Protein AF-A0A2K1PA21-F1 (afdb_monomer)

Structure (mmCIF, N/CA/C/O backbone):
data_AF-A0A2K1PA21-F1
#
_entry.id   AF-A0A2K1PA21-F1
#
loop_
_atom_site.group_PDB
_atom_site.id
_atom_site.type_symbol
_atom_site.label_atom_id
_atom_site.label_alt_id
_atom_site.label_comp_id
_atom_site.label_asym_id
_atom_site.label_entity_id
_atom_site.label_seq_id
_atom_site.pdbx_PDB_ins_code
_atom_site.Cartn_x
_atom_site.Cartn_y
_atom_site.Cartn_z
_atom_site.occupancy
_atom_site.B_iso_or_equiv
_atom_site.auth_seq_id
_atom_site.auth_comp_id
_atom_site.auth_asym_id
_atom_site.auth_atom_id
_atom_site.pdbx_PDB_model_num
ATOM 1 N N . MET A 1 1 ? 12.110 -0.942 -9.944 1.00 73.06 1 MET A N 1
ATOM 2 C CA . MET A 1 1 ? 11.782 -0.439 -8.584 1.00 73.06 1 MET A CA 1
ATOM 3 C C . MET A 1 1 ? 11.252 0.980 -8.717 1.00 73.06 1 MET A C 1
ATOM 5 O O . MET A 1 1 ? 11.376 1.546 -9.797 1.00 73.06 1 MET A O 1
ATOM 9 N N . ALA A 1 2 ? 10.631 1.540 -7.677 1.00 86.56 2 ALA A N 1
ATOM 10 C CA . ALA A 1 2 ? 10.257 2.948 -7.726 1.00 86.56 2 ALA A CA 1
ATOM 11 C C . ALA A 1 2 ? 11.498 3.842 -7.641 1.00 86.56 2 ALA A C 1
ATOM 13 O O . ALA A 1 2 ? 12.426 3.549 -6.889 1.00 86.56 2 ALA A O 1
ATOM 14 N N . THR A 1 3 ? 11.491 4.926 -8.407 1.00 87.94 3 THR A N 1
ATOM 15 C CA . THR A 1 3 ? 12.637 5.805 -8.620 1.00 87.94 3 THR A CA 1
ATOM 16 C C . THR A 1 3 ? 12.250 7.240 -8.250 1.00 87.94 3 THR A C 1
ATOM 18 O O . THR A 1 3 ? 11.201 7.722 -8.694 1.00 87.94 3 THR A O 1
ATOM 21 N N . PRO A 1 4 ? 13.055 7.943 -7.431 1.00 91.06 4 PRO A N 1
ATOM 22 C CA . PRO A 1 4 ? 12.852 9.365 -7.178 1.00 91.06 4 PRO A CA 1
ATOM 23 C C . PRO A 1 4 ? 13.132 10.174 -8.450 1.00 91.06 4 PRO A C 1
ATOM 25 O O . PRO A 1 4 ? 14.066 9.867 -9.185 1.00 91.06 4 PRO A O 1
ATOM 28 N N . VAL A 1 5 ? 12.358 11.232 -8.698 1.00 90.12 5 VAL A N 1
ATOM 29 C CA . VAL A 1 5 ? 12.630 12.164 -9.811 1.00 90.12 5 VAL A CA 1
ATOM 30 C C . VAL A 1 5 ? 13.899 12.985 -9.523 1.00 90.12 5 VAL A C 1
ATOM 32 O O . VAL A 1 5 ? 14.746 13.179 -10.384 1.00 90.12 5 VAL A O 1
ATOM 35 N N . ASN A 1 6 ? 14.061 13.410 -8.275 1.00 90.12 6 ASN A N 1
ATOM 36 C CA . ASN A 1 6 ? 15.195 14.111 -7.701 1.00 90.12 6 ASN A CA 1
ATOM 37 C C . ASN A 1 6 ? 15.807 13.231 -6.605 1.00 90.12 6 ASN A C 1
ATOM 39 O O . ASN A 1 6 ? 15.327 13.177 -5.469 1.00 90.12 6 ASN A O 1
ATOM 43 N N . ALA A 1 7 ? 16.914 12.574 -6.944 1.00 86.81 7 ALA A N 1
ATOM 44 C CA . ALA A 1 7 ? 17.634 11.681 -6.045 1.00 86.81 7 ALA A CA 1
ATOM 45 C C . ALA A 1 7 ? 18.259 12.383 -4.826 1.00 86.81 7 ALA A C 1
ATOM 47 O O . ALA A 1 7 ? 18.665 11.698 -3.897 1.00 86.81 7 ALA A O 1
ATOM 48 N N . LYS A 1 8 ? 18.339 13.719 -4.784 1.00 88.19 8 LYS A N 1
ATOM 49 C CA . LYS A 1 8 ? 18.821 14.460 -3.603 1.00 88.19 8 LYS A CA 1
ATOM 50 C C . LYS A 1 8 ? 17.705 14.743 -2.590 1.00 88.19 8 LYS A C 1
ATOM 52 O O . LYS A 1 8 ? 17.992 15.078 -1.446 1.00 88.19 8 LYS A O 1
ATOM 57 N N . SER A 1 9 ? 16.438 14.594 -2.982 1.00 93.44 9 SER A N 1
ATOM 58 C CA . SER A 1 9 ? 15.294 14.876 -2.114 1.00 93.44 9 SER A CA 1
ATOM 59 C C . SER A 1 9 ? 15.005 13.712 -1.163 1.00 93.44 9 SER A C 1
ATOM 61 O O . SER A 1 9 ? 14.632 12.620 -1.596 1.00 93.44 9 SER A O 1
ATOM 63 N N . CYS A 1 10 ? 15.105 13.971 0.145 1.00 94.44 10 CYS A N 1
ATOM 64 C CA . CYS A 1 10 ? 14.714 13.024 1.197 1.00 94.44 10 CYS A CA 1
ATOM 65 C C . CYS A 1 10 ? 13.266 12.549 1.032 1.00 94.44 10 CYS A C 1
ATOM 67 O O . CYS A 1 10 ? 12.968 11.361 1.174 1.00 94.44 10 CYS A O 1
ATOM 69 N N . LEU A 1 11 ? 12.379 13.476 0.659 1.00 94.31 11 LEU A N 1
ATOM 70 C CA . LEU A 1 11 ? 10.964 13.211 0.449 1.00 94.31 11 LEU A CA 1
ATOM 71 C C . LEU A 1 11 ? 10.753 12.217 -0.699 1.00 94.31 11 LEU A C 1
ATOM 73 O O . LEU A 1 11 ? 10.112 11.185 -0.515 1.00 94.31 11 LEU A O 1
ATOM 77 N N . GLN A 1 12 ? 11.336 12.483 -1.870 1.00 94.69 12 GLN A N 1
ATOM 78 C CA . GLN A 1 12 ? 11.139 11.618 -3.035 1.00 94.69 12 GLN A CA 1
ATOM 79 C C . GLN A 1 12 ? 11.839 10.266 -2.890 1.00 94.69 12 GLN A C 1
ATOM 81 O O . GLN A 1 12 ? 11.280 9.250 -3.305 1.00 94.69 12 GLN A O 1
ATOM 86 N N . LYS A 1 13 ? 13.018 10.222 -2.253 1.00 95.44 13 LYS A N 1
ATOM 87 C CA . LYS A 1 13 ? 13.664 8.959 -1.866 1.00 95.44 13 LYS A CA 1
ATOM 88 C C . LYS A 1 13 ? 12.746 8.118 -0.975 1.00 95.44 13 LYS A C 1
ATOM 90 O O . LYS A 1 13 ? 12.543 6.939 -1.245 1.00 95.44 13 LYS A O 1
ATOM 95 N N . SER A 1 14 ? 12.126 8.737 0.026 1.00 95.94 14 SER A N 1
ATOM 96 C CA . SER A 1 14 ? 11.231 8.049 0.965 1.00 95.94 14 SER A CA 1
ATOM 97 C C . SER A 1 14 ? 9.916 7.605 0.312 1.00 95.94 14 SER A C 1
ATOM 99 O O . SER A 1 14 ? 9.429 6.514 0.597 1.00 95.94 14 SER A O 1
ATOM 101 N N . MET A 1 15 ? 9.368 8.381 -0.633 1.00 95.81 15 MET A N 1
ATOM 102 C CA . MET A 1 15 ? 8.231 7.950 -1.464 1.00 95.81 15 MET A CA 1
ATOM 103 C C . MET A 1 15 ? 8.592 6.747 -2.346 1.00 95.81 15 MET A C 1
ATOM 105 O O . MET A 1 15 ? 7.792 5.830 -2.522 1.00 95.81 15 MET A O 1
ATOM 109 N N . ALA A 1 16 ? 9.794 6.737 -2.925 1.00 93.88 16 ALA A N 1
ATOM 110 C CA . ALA A 1 16 ? 10.274 5.614 -3.728 1.00 93.88 16 ALA A CA 1
ATOM 111 C C . ALA A 1 16 ? 10.487 4.366 -2.867 1.00 93.88 16 ALA A C 1
ATOM 113 O O . ALA A 1 16 ? 10.102 3.258 -3.256 1.00 93.88 16 ALA A O 1
ATOM 114 N N . PHE A 1 17 ? 11.033 4.551 -1.667 1.00 93.81 17 PHE A N 1
ATOM 115 C CA . PHE A 1 17 ? 11.211 3.475 -0.711 1.00 93.81 17 PHE A CA 1
ATOM 116 C C . PHE A 1 17 ? 9.874 2.892 -0.244 1.00 93.81 17 PHE A C 1
ATOM 118 O O . PHE A 1 17 ? 9.723 1.671 -0.258 1.00 93.81 17 PHE A O 1
ATOM 125 N N . SER A 1 18 ? 8.870 3.720 0.063 1.00 94.44 18 SER A N 1
ATOM 126 C CA . SER A 1 18 ? 7.564 3.223 0.513 1.00 94.44 18 SER A CA 1
ATOM 127 C C . SER A 1 18 ? 6.869 2.351 -0.540 1.00 94.44 18 SER A C 1
ATOM 129 O O . SER A 1 18 ? 6.329 1.296 -0.214 1.00 94.44 18 SER A O 1
ATOM 131 N N . TYR A 1 19 ? 6.988 2.695 -1.826 1.00 91.62 19 TYR A N 1
ATOM 132 C CA . TYR A 1 19 ? 6.489 1.860 -2.925 1.00 91.62 19 TYR A CA 1
ATOM 133 C C . TYR A 1 19 ? 7.323 0.610 -3.230 1.00 91.62 19 TYR A C 1
ATOM 135 O O . TYR A 1 19 ? 6.832 -0.267 -3.943 1.00 91.62 19 TYR A O 1
ATOM 143 N N . SER A 1 20 ? 8.566 0.539 -2.752 1.00 88.38 20 SER A N 1
ATOM 144 C CA . SER A 1 20 ? 9.499 -0.568 -3.022 1.00 88.38 20 SER A CA 1
ATOM 145 C C . SER A 1 20 ? 9.734 -1.463 -1.801 1.00 88.38 20 SER A C 1
ATOM 147 O O . SER A 1 20 ? 10.432 -2.469 -1.900 1.00 88.38 20 SER A O 1
ATOM 149 N N . SER A 1 21 ? 9.159 -1.111 -0.651 1.00 90.25 21 SER A N 1
ATOM 150 C CA . SER A 1 21 ? 9.246 -1.859 0.600 1.00 90.25 21 SER A CA 1
ATOM 151 C C . SER A 1 21 ? 8.017 -2.759 0.781 1.00 90.25 21 SER A C 1
ATOM 153 O O . SER A 1 21 ? 6.901 -2.311 0.503 1.00 90.25 21 SER A O 1
ATOM 155 N N . PRO A 1 22 ? 8.175 -3.997 1.295 1.00 88.94 22 PRO A N 1
ATOM 156 C CA . PRO A 1 22 ? 7.043 -4.853 1.660 1.00 88.94 22 PRO A CA 1
ATOM 157 C C . PRO A 1 22 ? 6.156 -4.255 2.746 1.00 88.94 22 PRO A C 1
ATOM 159 O O . PRO A 1 22 ? 4.976 -4.590 2.790 1.00 88.94 22 PRO A O 1
ATOM 162 N N . PHE A 1 23 ? 6.693 -3.353 3.573 1.00 92.50 23 PHE A N 1
ATOM 163 C CA . PHE A 1 23 ? 5.898 -2.644 4.568 1.00 92.50 23 PHE A CA 1
ATOM 164 C C . PHE A 1 23 ? 4.919 -1.656 3.930 1.00 92.50 23 PHE A C 1
ATOM 166 O O . PHE A 1 23 ? 3.802 -1.541 4.405 1.00 92.50 23 PHE A O 1
ATOM 173 N N . GLY A 1 24 ? 5.306 -0.980 2.841 1.00 90.88 24 GLY A N 1
ATOM 174 C CA . GLY A 1 24 ? 4.447 0.021 2.199 1.00 90.88 24 GLY A CA 1
ATOM 175 C C . GLY A 1 24 ? 3.564 -0.549 1.094 1.00 90.88 24 GLY A C 1
ATOM 176 O O . GLY A 1 24 ? 2.393 -0.197 0.994 1.00 90.88 24 GLY A O 1
ATOM 177 N N . THR A 1 25 ? 4.086 -1.450 0.252 1.00 83.38 25 THR A N 1
ATOM 178 C CA . THR A 1 25 ? 3.254 -2.159 -0.731 1.00 83.38 25 THR A CA 1
ATOM 179 C C . THR A 1 25 ? 3.642 -3.629 -0.839 1.00 83.38 25 THR A C 1
ATOM 181 O O . THR A 1 25 ? 4.787 -3.973 -1.118 1.00 83.38 25 THR A O 1
ATOM 184 N N . ALA A 1 26 ? 2.660 -4.518 -0.702 1.00 64.31 26 ALA A N 1
ATOM 185 C CA . ALA A 1 26 ? 2.849 -5.971 -0.763 1.00 64.31 26 ALA A CA 1
ATOM 186 C C . ALA A 1 26 ? 2.903 -6.538 -2.205 1.00 64.31 26 ALA A C 1
ATOM 188 O O . ALA A 1 26 ? 2.588 -7.709 -2.443 1.00 64.31 26 AL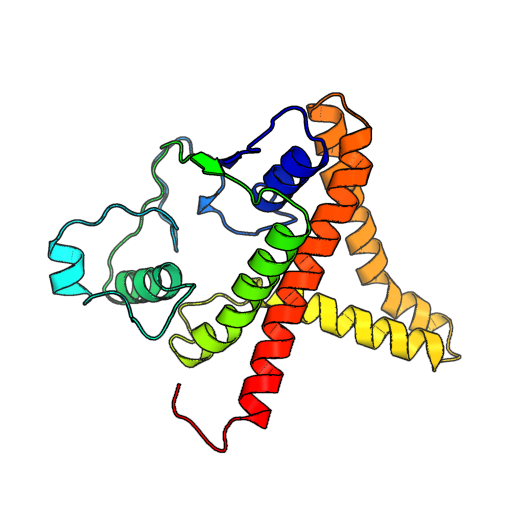A A O 1
ATOM 189 N N . ALA A 1 27 ? 3.239 -5.711 -3.198 1.00 67.31 27 ALA A N 1
ATOM 190 C CA . ALA A 1 27 ? 3.212 -6.077 -4.611 1.00 67.31 27 ALA A CA 1
ATOM 191 C C . ALA A 1 27 ? 4.543 -6.706 -5.053 1.00 67.31 27 ALA A C 1
ATOM 193 O O . ALA A 1 27 ? 5.499 -6.004 -5.376 1.00 67.31 27 ALA A O 1
ATOM 194 N N . ARG A 1 28 ? 4.580 -8.048 -5.136 1.00 62.75 28 ARG A N 1
ATOM 195 C CA . ARG A 1 28 ? 5.784 -8.813 -5.521 1.00 62.75 28 ARG A CA 1
ATOM 196 C C . ARG A 1 28 ? 6.391 -8.413 -6.869 1.00 62.75 28 ARG A C 1
ATOM 198 O O . ARG A 1 28 ? 7.605 -8.457 -7.008 1.00 62.75 28 ARG A O 1
ATOM 205 N N . HIS A 1 29 ? 5.572 -7.947 -7.815 1.00 58.91 29 HIS A N 1
ATOM 206 C CA . HIS A 1 29 ? 6.033 -7.457 -9.120 1.00 58.91 29 HIS A CA 1
ATOM 207 C C . HIS A 1 29 ? 6.905 -6.193 -9.050 1.00 58.91 29 HIS A C 1
ATOM 209 O O . HIS A 1 29 ? 7.448 -5.768 -10.065 1.00 58.91 29 HIS A O 1
ATOM 215 N N . ARG A 1 30 ? 7.016 -5.554 -7.878 1.00 63.62 30 ARG A N 1
ATOM 216 C CA . ARG A 1 30 ? 7.882 -4.387 -7.667 1.00 63.62 30 ARG A CA 1
ATOM 217 C C . ARG A 1 30 ? 9.278 -4.755 -7.171 1.00 63.62 30 ARG A C 1
ATOM 219 O O . ARG A 1 30 ? 10.157 -3.890 -7.190 1.00 63.62 30 ARG A O 1
ATOM 226 N N . TYR A 1 31 ? 9.490 -6.007 -6.763 1.00 66.81 31 TYR A N 1
ATOM 227 C CA . TYR A 1 31 ? 10.801 -6.517 -6.375 1.00 66.81 31 TYR A CA 1
ATOM 228 C C . TYR A 1 31 ? 11.565 -7.022 -7.598 1.00 66.81 31 TYR A C 1
ATOM 230 O O . TYR A 1 31 ? 10.975 -7.516 -8.557 1.00 66.81 31 TYR A O 1
ATOM 238 N N . GLN A 1 32 ? 12.890 -6.888 -7.563 1.00 69.00 32 GLN A N 1
ATOM 239 C CA . GLN A 1 32 ? 13.751 -7.465 -8.590 1.00 69.00 32 GLN A CA 1
ATOM 240 C C . GLN A 1 32 ? 13.777 -8.987 -8.439 1.00 69.00 32 GLN A C 1
ATOM 242 O O . GLN A 1 32 ? 14.048 -9.501 -7.354 1.00 69.00 32 GLN A O 1
ATOM 247 N N . VAL A 1 33 ? 13.514 -9.688 -9.538 1.00 80.31 33 VAL A N 1
ATOM 248 C CA . VAL A 1 33 ? 13.740 -11.130 -9.666 1.00 80.31 33 VAL A CA 1
ATOM 249 C C . VAL A 1 33 ? 14.997 -11.367 -10.493 1.00 80.31 33 VAL A C 1
ATOM 251 O O . VAL A 1 33 ? 15.322 -10.559 -11.360 1.00 80.31 33 VAL A O 1
ATOM 254 N N . LYS A 1 34 ? 15.721 -12.450 -10.196 1.00 84.19 34 LYS A N 1
ATOM 255 C CA . LYS A 1 34 ? 16.917 -12.852 -10.956 1.00 84.19 34 LYS A CA 1
ATOM 256 C C . LYS A 1 34 ? 16.563 -13.678 -12.192 1.00 84.19 34 LYS A C 1
ATOM 258 O O . LYS A 1 34 ? 17.244 -13.589 -13.203 1.00 84.19 34 LYS A O 1
ATOM 263 N N . GLU A 1 35 ? 15.473 -14.430 -12.107 1.00 89.00 35 GLU A N 1
ATOM 264 C CA . GLU A 1 35 ? 14.984 -15.331 -13.146 1.00 89.00 35 GLU A CA 1
ATOM 265 C C . GLU A 1 35 ? 13.478 -15.121 -13.351 1.00 89.00 35 GLU A C 1
ATOM 267 O O . GLU A 1 35 ? 12.814 -14.594 -12.447 1.00 89.00 35 GLU A O 1
ATOM 272 N N . PRO A 1 36 ? 12.922 -15.502 -14.519 1.00 90.88 36 PRO A N 1
ATOM 273 C CA . PRO A 1 36 ? 11.485 -15.467 -14.752 1.00 90.88 36 PRO A CA 1
ATOM 274 C C . PRO A 1 36 ? 10.709 -16.199 -13.652 1.00 90.88 36 PRO A C 1
ATOM 276 O O . PRO A 1 36 ? 10.920 -17.384 -13.412 1.00 90.88 36 PRO A O 1
ATOM 279 N N . LEU A 1 37 ? 9.784 -15.493 -13.004 1.00 90.81 37 LEU A N 1
ATOM 280 C CA . LEU A 1 37 ? 8.979 -16.024 -11.906 1.00 90.81 37 LEU A CA 1
ATOM 281 C C . LEU A 1 37 ? 7.501 -16.007 -12.287 1.00 90.81 37 LEU A C 1
ATOM 283 O O . LEU A 1 37 ? 6.975 -14.961 -12.666 1.00 90.81 37 LEU A O 1
ATOM 287 N N . GLU A 1 38 ? 6.815 -17.140 -12.153 1.00 92.06 38 GLU A N 1
ATOM 288 C CA . GLU A 1 38 ? 5.359 -17.182 -12.302 1.00 92.06 38 GLU A CA 1
ATOM 289 C C . GLU A 1 38 ? 4.696 -16.395 -11.156 1.00 92.06 38 GLU A C 1
ATOM 291 O O . GLU A 1 38 ? 5.000 -16.597 -9.978 1.00 92.06 38 GLU A O 1
ATOM 296 N N . VAL A 1 39 ? 3.823 -15.448 -11.500 1.00 89.69 39 VAL A N 1
ATOM 297 C CA . VAL A 1 39 ? 3.171 -14.541 -10.548 1.00 89.69 39 VAL A CA 1
ATOM 298 C C . VAL A 1 39 ? 1.695 -14.361 -10.872 1.00 89.69 39 VAL A C 1
ATOM 300 O O . VAL A 1 39 ? 1.243 -14.568 -11.990 1.00 89.69 39 VAL A O 1
ATOM 303 N N . ASP A 1 40 ? 0.938 -13.880 -9.892 1.00 88.12 40 ASP A N 1
ATOM 304 C CA . ASP A 1 40 ? -0.497 -13.644 -10.054 1.00 88.12 40 ASP A CA 1
ATOM 305 C C . ASP A 1 40 ? -0.846 -12.384 -10.853 1.00 88.12 40 ASP A C 1
ATOM 307 O O . ASP A 1 40 ? -1.952 -12.260 -11.379 1.00 88.12 40 ASP A O 1
ATOM 311 N N . THR A 1 41 ? 0.051 -11.396 -10.855 1.00 88.75 41 THR A N 1
ATOM 312 C CA . THR A 1 41 ? -0.210 -10.075 -11.430 1.00 88.75 41 THR A CA 1
ATOM 313 C C . THR A 1 41 ? 1.083 -9.309 -11.693 1.00 88.75 41 THR A C 1
ATOM 315 O O . THR A 1 41 ? 2.051 -9.422 -10.933 1.00 88.75 41 THR A O 1
ATOM 318 N N . VAL A 1 42 ? 1.066 -8.480 -12.734 1.00 88.69 42 VAL A N 1
ATOM 319 C CA . VAL A 1 42 ? 2.126 -7.544 -13.128 1.00 88.69 42 VAL A CA 1
ATOM 320 C C . VAL A 1 42 ? 1.502 -6.236 -13.628 1.00 88.69 42 VAL A C 1
ATOM 322 O O . VAL A 1 42 ? 0.426 -6.261 -14.218 1.00 88.69 42 VAL A O 1
ATOM 325 N N . ALA A 1 43 ? 2.186 -5.109 -13.411 1.00 82.88 43 ALA A N 1
ATOM 326 C CA . ALA A 1 43 ? 1.687 -3.776 -13.781 1.00 82.88 43 ALA A CA 1
ATOM 327 C C . ALA A 1 43 ? 2.114 -3.306 -15.190 1.00 82.88 43 ALA A C 1
ATOM 329 O O . ALA A 1 43 ? 1.473 -2.441 -15.775 1.00 82.88 43 ALA A O 1
ATOM 330 N N . TYR A 1 44 ? 3.200 -3.863 -15.740 1.00 86.44 44 TYR A N 1
ATOM 331 C CA . TYR A 1 44 ? 3.795 -3.454 -17.023 1.00 86.44 44 TYR A CA 1
ATOM 332 C C . TYR A 1 44 ? 4.011 -4.676 -17.919 1.00 86.44 44 TYR A C 1
ATOM 334 O O . TYR A 1 44 ? 5.143 -5.056 -18.216 1.00 86.44 44 TYR A O 1
ATOM 342 N N . ALA A 1 45 ? 2.925 -5.370 -18.256 1.00 89.88 45 ALA A N 1
ATOM 343 C CA . ALA A 1 45 ? 3.003 -6.591 -19.050 1.00 89.88 45 ALA A CA 1
ATOM 344 C C . ALA A 1 45 ? 3.114 -6.312 -20.552 1.00 89.88 45 ALA A C 1
ATOM 346 O O . ALA A 1 45 ? 2.464 -5.417 -21.090 1.00 89.88 45 ALA A O 1
ATOM 347 N N . CYS A 1 46 ? 3.872 -7.171 -21.230 1.00 92.25 46 CYS A N 1
ATOM 348 C CA . CYS A 1 46 ? 3.839 -7.318 -22.678 1.00 92.25 46 CYS A CA 1
ATOM 349 C C . CYS A 1 46 ? 2.940 -8.506 -23.031 1.00 92.25 46 CYS A C 1
ATOM 351 O O . CYS A 1 46 ? 3.132 -9.608 -22.514 1.00 92.25 46 CYS A O 1
ATOM 353 N N . TYR A 1 47 ? 1.986 -8.302 -23.936 1.00 93.38 47 TYR A N 1
ATOM 354 C CA . TYR A 1 47 ? 1.033 -9.335 -24.340 1.00 93.38 47 TYR A CA 1
ATOM 355 C C . TYR A 1 47 ? 1.235 -9.716 -25.805 1.00 93.38 47 TYR A C 1
ATOM 357 O O . TYR A 1 47 ? 1.436 -8.861 -26.666 1.00 93.38 47 TYR A O 1
ATOM 365 N N . ARG A 1 48 ? 1.126 -11.012 -26.116 1.00 94.75 48 ARG A N 1
ATOM 366 C CA . ARG A 1 48 ? 0.920 -11.448 -27.506 1.00 94.75 48 ARG A CA 1
ATOM 367 C C . ARG A 1 48 ? -0.501 -11.072 -27.923 1.00 94.75 48 ARG A C 1
ATOM 369 O O . ARG A 1 48 ? -1.410 -11.238 -27.116 1.00 94.75 48 ARG A O 1
ATOM 376 N N . ARG A 1 49 ? -0.716 -10.687 -29.187 1.00 96.12 49 ARG A N 1
ATOM 377 C CA . ARG A 1 49 ? -2.054 -10.341 -29.714 1.00 96.12 49 ARG A CA 1
ATOM 378 C C . ARG A 1 49 ? -3.124 -11.390 -29.376 1.00 96.12 49 ARG A C 1
ATOM 380 O O . ARG A 1 49 ? -4.165 -11.028 -28.845 1.00 96.12 49 ARG A O 1
ATOM 387 N N . LYS A 1 50 ? -2.791 -12.678 -29.536 1.00 96.94 50 LYS A N 1
ATOM 388 C CA . LYS A 1 50 ? -3.674 -13.815 -29.216 1.00 96.94 50 LYS A CA 1
ATOM 389 C C . LYS A 1 50 ? -4.225 -13.831 -27.785 1.00 96.94 50 LYS A C 1
ATOM 391 O O . LYS A 1 50 ? -5.233 -14.472 -27.531 1.00 96.94 50 LYS A O 1
ATOM 396 N N . VAL A 1 51 ? -3.564 -13.164 -26.833 1.00 97.12 51 VAL A N 1
ATOM 397 C CA . VAL A 1 51 ? -4.081 -13.040 -25.462 1.00 97.12 51 VAL A CA 1
ATOM 398 C C . VAL A 1 51 ? -5.397 -12.272 -25.465 1.00 97.12 51 VAL A C 1
ATOM 400 O O . VAL A 1 51 ? -6.314 -12.676 -24.761 1.00 97.12 51 VAL A O 1
ATOM 403 N N . PHE A 1 52 ? -5.517 -11.215 -26.270 1.00 97.50 52 PHE A N 1
ATOM 404 C CA . PHE A 1 52 ? -6.745 -10.427 -26.372 1.00 97.50 52 PHE A CA 1
ATOM 405 C C . PHE A 1 52 ? -7.845 -11.182 -27.118 1.00 97.50 52 PHE A C 1
ATOM 407 O O . PHE A 1 52 ? -8.992 -11.135 -26.686 1.00 97.50 52 PHE A O 1
ATOM 414 N N . ASP A 1 53 ? -7.489 -11.959 -28.145 1.00 96.50 53 ASP A N 1
ATOM 415 C CA . ASP A 1 53 ? -8.442 -12.838 -28.838 1.00 96.50 53 ASP A CA 1
ATOM 416 C C . ASP A 1 53 ? -9.010 -13.895 -27.870 1.00 96.50 53 ASP A C 1
ATOM 418 O O . ASP A 1 53 ? -10.203 -14.190 -27.874 1.00 96.50 53 ASP A O 1
ATOM 422 N N . THR A 1 54 ? -8.169 -14.417 -26.967 1.00 96.31 54 THR A N 1
ATOM 423 C CA . THR A 1 54 ? -8.595 -15.391 -25.958 1.00 96.31 54 THR A CA 1
ATOM 424 C C . THR A 1 54 ? -9.333 -14.752 -24.787 1.00 96.31 54 THR A C 1
ATOM 426 O O . THR A 1 54 ? -10.313 -15.320 -24.325 1.00 96.31 54 THR A O 1
ATOM 429 N N . VAL A 1 55 ? -8.874 -13.632 -24.228 1.00 97.06 55 VAL A N 1
ATOM 430 C CA . VAL A 1 55 ? -9.318 -13.101 -22.919 1.00 97.06 55 VAL A CA 1
ATOM 431 C C . VAL A 1 55 ? -10.330 -11.960 -23.059 1.00 97.06 55 VAL A C 1
ATOM 433 O O . VAL A 1 55 ? -11.111 -11.736 -22.130 1.00 97.06 55 VAL A O 1
ATOM 436 N N . GLY A 1 56 ? -10.365 -11.291 -24.211 1.00 97.12 56 GLY A N 1
ATOM 437 C CA . GLY A 1 56 ? -11.034 -10.010 -24.444 1.00 97.12 56 GLY A CA 1
ATOM 438 C C . GLY A 1 56 ? -10.105 -8.824 -24.170 1.00 97.12 56 GLY A C 1
ATOM 439 O O . GLY A 1 56 ? -8.927 -9.008 -23.877 1.00 97.12 56 GLY A O 1
ATOM 440 N N . TYR A 1 57 ? -10.636 -7.602 -24.225 1.00 96.62 57 TYR A N 1
ATOM 441 C CA . TYR A 1 57 ? -9.893 -6.368 -23.929 1.00 96.62 57 TYR A CA 1
ATOM 442 C C . TYR A 1 57 ? -9.964 -5.982 -22.442 1.00 96.62 57 TYR A C 1
ATOM 444 O O . TYR A 1 57 ? -10.554 -6.701 -21.627 1.00 96.62 57 TYR A O 1
ATOM 452 N N . PHE A 1 58 ? -9.325 -4.872 -22.062 1.00 96.19 58 PHE A N 1
ATOM 453 C CA . PHE A 1 58 ? -9.452 -4.294 -20.722 1.00 96.19 58 PHE A CA 1
ATOM 454 C C . PHE A 1 58 ? -10.883 -3.802 -20.469 1.00 96.19 58 PHE A C 1
ATOM 456 O O . PHE A 1 58 ? -11.571 -3.363 -21.384 1.00 96.19 58 PHE A O 1
ATOM 463 N N . ASN A 1 59 ? -11.337 -3.879 -19.218 1.00 94.69 59 ASN A N 1
ATOM 464 C CA . ASN A 1 59 ? -12.650 -3.370 -18.835 1.00 94.69 59 ASN A CA 1
ATOM 465 C C . ASN A 1 59 ? -12.578 -1.853 -18.608 1.00 94.69 59 ASN A C 1
ATOM 467 O O . ASN A 1 59 ? -12.038 -1.403 -17.600 1.00 94.69 59 ASN A O 1
ATOM 471 N N . GLU A 1 60 ? -13.146 -1.078 -19.530 1.00 94.31 60 GLU A N 1
ATOM 472 C CA . GLU A 1 60 ? -13.080 0.393 -19.539 1.00 94.31 60 GLU A CA 1
ATOM 473 C C . GLU A 1 60 ? -13.821 1.065 -18.373 1.00 94.31 60 GLU A C 1
ATOM 475 O O . GLU A 1 60 ? -13.548 2.218 -18.048 1.00 94.31 60 GLU A O 1
ATOM 480 N N . ARG A 1 61 ? -14.693 0.333 -17.663 1.00 92.62 61 ARG A N 1
ATOM 481 C CA . ARG A 1 61 ? -15.328 0.824 -16.425 1.00 92.62 61 ARG A CA 1
ATOM 482 C C . ARG A 1 61 ? -14.330 1.011 -15.281 1.00 92.62 61 ARG A C 1
ATOM 484 O O . ARG A 1 61 ? -14.631 1.671 -14.289 1.00 92.62 61 ARG A O 1
ATOM 491 N N . LEU A 1 62 ? -13.151 0.399 -15.380 1.00 92.50 62 LEU A N 1
ATOM 492 C CA . LEU A 1 62 ? -12.068 0.559 -14.422 1.00 92.50 62 LEU A CA 1
ATOM 493 C C . LEU A 1 62 ? -11.108 1.640 -14.929 1.00 92.50 62 LEU A C 1
ATOM 495 O O . LEU A 1 62 ? -10.436 1.443 -15.936 1.00 92.50 62 LEU A O 1
ATOM 499 N N . LEU A 1 63 ? -10.988 2.765 -14.213 1.00 93.44 63 LEU A N 1
ATOM 500 C CA . LEU A 1 63 ? -9.919 3.750 -14.472 1.00 93.44 63 LEU A CA 1
ATOM 501 C C . LEU A 1 63 ? -8.618 3.410 -13.731 1.00 93.44 63 LEU A C 1
ATOM 503 O O . LEU A 1 63 ? -7.556 3.943 -14.057 1.00 93.44 63 LEU A O 1
ATOM 507 N N . ARG A 1 64 ? -8.682 2.500 -12.754 1.00 93.31 64 ARG A N 1
ATOM 508 C CA . ARG A 1 64 ? -7.524 1.870 -12.109 1.00 93.31 64 ARG A CA 1
ATOM 509 C C . ARG A 1 64 ? -7.803 0.393 -11.879 1.00 93.31 64 ARG A C 1
ATOM 511 O O . ARG A 1 64 ? -8.962 -0.006 -11.829 1.00 93.31 64 ARG A O 1
ATOM 518 N N . ASN A 1 65 ? -6.739 -0.378 -11.662 1.00 94.19 65 ASN A N 1
ATOM 519 C CA . ASN A 1 65 ? -6.779 -1.827 -11.451 1.00 94.19 65 ASN A CA 1
ATOM 520 C C . ASN A 1 65 ? -7.289 -2.611 -12.678 1.00 94.19 65 ASN A C 1
ATOM 522 O O . ASN A 1 65 ? -7.736 -3.752 -12.536 1.00 94.19 65 ASN A O 1
ATOM 526 N N . GLN A 1 66 ? -7.221 -2.025 -13.883 1.00 94.94 66 GLN A N 1
ATOM 527 C CA . GLN A 1 66 ? -7.562 -2.731 -15.124 1.00 94.94 66 GLN A CA 1
ATOM 528 C C . GLN A 1 66 ? -6.651 -3.942 -15.327 1.00 94.94 66 GLN A C 1
ATOM 530 O O . GLN A 1 66 ? -7.102 -5.002 -15.741 1.00 94.94 66 GLN A O 1
ATOM 535 N N . ASP A 1 67 ? -5.371 -3.781 -14.998 1.00 93.62 67 ASP A N 1
ATOM 536 C CA . ASP A 1 67 ? -4.350 -4.822 -15.005 1.00 93.62 67 ASP A CA 1
ATOM 537 C C . ASP A 1 67 ? -4.677 -5.953 -14.024 1.00 93.62 67 ASP A C 1
ATOM 539 O O . ASP A 1 67 ? -4.605 -7.119 -14.395 1.00 93.62 67 ASP A O 1
ATOM 543 N N . ILE A 1 68 ? -5.094 -5.635 -12.796 1.00 93.19 68 ILE A N 1
ATOM 544 C CA . ILE A 1 68 ? -5.502 -6.629 -11.791 1.00 93.19 68 ILE A CA 1
ATOM 545 C C . ILE A 1 68 ? -6.681 -7.467 -12.304 1.00 93.19 68 ILE A C 1
ATOM 547 O O . ILE A 1 68 ? -6.649 -8.698 -12.225 1.00 93.19 68 ILE A O 1
ATOM 551 N N . GLU A 1 69 ? -7.705 -6.810 -12.849 1.00 95.56 69 GLU A N 1
ATOM 552 C CA . GLU A 1 69 ? -8.889 -7.469 -13.405 1.00 95.56 69 GLU A CA 1
ATOM 553 C C . GLU A 1 69 ? -8.546 -8.326 -14.634 1.00 95.56 69 GLU A C 1
ATOM 555 O O . GLU A 1 69 ? -8.957 -9.488 -14.720 1.00 95.56 69 GLU A O 1
ATOM 560 N N . PHE A 1 70 ? -7.731 -7.793 -15.544 1.00 96.56 70 PHE A N 1
ATOM 561 C CA . PHE A 1 70 ? -7.290 -8.487 -16.750 1.00 96.56 70 PHE A CA 1
ATOM 562 C C . PHE A 1 70 ? -6.426 -9.710 -16.423 1.00 96.56 70 PHE A C 1
ATOM 564 O O . PHE A 1 70 ? -6.695 -10.809 -16.909 1.00 96.56 70 PHE A O 1
ATOM 571 N N . ASN A 1 71 ? -5.445 -9.557 -15.528 1.00 95.00 71 ASN A N 1
ATOM 572 C CA . ASN A 1 71 ? -4.574 -10.636 -15.057 1.00 95.00 71 ASN A CA 1
ATOM 573 C C . ASN A 1 71 ? -5.379 -11.753 -14.379 1.00 95.00 71 ASN A C 1
ATOM 575 O O . ASN A 1 71 ? -5.074 -12.937 -14.526 1.00 95.00 71 ASN A O 1
ATOM 579 N N . TYR A 1 72 ? -6.447 -11.404 -13.659 1.00 95.31 72 TYR A N 1
ATOM 580 C CA . TYR A 1 72 ? -7.373 -12.391 -13.115 1.00 95.31 72 TYR A CA 1
ATOM 581 C C . TYR A 1 72 ? -8.107 -13.174 -14.210 1.00 95.31 72 TYR A C 1
ATOM 583 O O . TYR A 1 72 ? -8.116 -14.407 -14.166 1.00 95.31 72 TYR A O 1
ATOM 591 N N . ARG A 1 73 ? -8.671 -12.496 -15.220 1.00 96.44 73 ARG A N 1
ATOM 592 C CA . ARG A 1 73 ? -9.321 -13.174 -16.354 1.00 96.44 73 ARG A CA 1
ATOM 593 C C . ARG A 1 73 ? -8.353 -14.050 -17.146 1.00 96.44 73 ARG A C 1
ATOM 595 O O . ARG A 1 73 ? -8.731 -15.150 -17.541 1.00 96.44 73 ARG A O 1
ATOM 602 N N . MET A 1 74 ? -7.109 -13.609 -17.335 1.00 96.69 74 MET A N 1
ATOM 603 C CA . MET A 1 74 ? -6.051 -14.419 -17.945 1.00 96.69 74 MET A CA 1
ATOM 604 C C . MET A 1 74 ? -5.842 -15.731 -17.182 1.00 96.69 74 MET A C 1
ATOM 606 O O . MET A 1 74 ? -5.935 -16.806 -17.778 1.00 96.69 74 MET A O 1
ATOM 610 N N . ARG A 1 75 ? -5.635 -15.658 -15.860 1.00 95.50 75 ARG A N 1
ATOM 611 C CA . ARG A 1 75 ? -5.437 -16.845 -15.010 1.00 95.50 75 ARG A CA 1
ATOM 612 C C . ARG A 1 75 ? -6.657 -17.766 -14.997 1.00 95.50 75 ARG A C 1
ATOM 614 O O . ARG A 1 75 ? -6.504 -18.980 -15.067 1.00 95.50 75 ARG A O 1
ATOM 621 N N . LYS A 1 76 ? -7.872 -17.206 -14.999 1.00 95.81 76 LYS A N 1
ATOM 622 C CA . LYS A 1 76 ? -9.133 -17.961 -15.153 1.00 95.81 76 LYS A CA 1
ATOM 623 C C . LYS A 1 76 ? -9.195 -18.776 -16.449 1.00 95.81 76 LYS A C 1
ATOM 625 O O . LYS A 1 76 ? -9.853 -19.809 -16.461 1.00 95.81 76 LYS A O 1
ATOM 630 N N . LYS A 1 77 ? -8.519 -18.335 -17.517 1.00 96.75 77 LYS A N 1
ATOM 631 C CA . LYS A 1 77 ? -8.396 -19.063 -18.794 1.00 96.75 77 LYS A CA 1
ATOM 632 C C . LYS A 1 77 ? -7.150 -19.959 -18.866 1.00 96.75 77 LYS A C 1
ATOM 634 O O . LYS A 1 77 ? -6.767 -20.377 -19.953 1.00 96.75 77 LYS A O 1
ATOM 639 N N . GLY A 1 78 ? -6.497 -20.231 -17.733 1.00 96.00 78 GLY A N 1
ATOM 640 C CA . GLY A 1 78 ? -5.303 -21.079 -17.658 1.00 96.00 78 GLY A CA 1
ATOM 641 C C . GLY A 1 78 ? -4.030 -20.435 -18.212 1.00 96.00 78 GLY A C 1
AT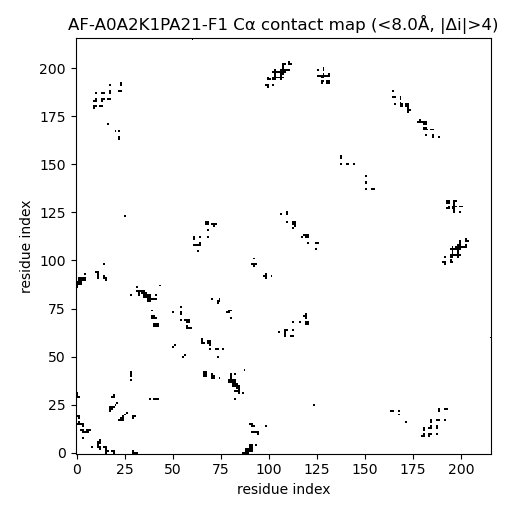OM 642 O O . GLY A 1 78 ? -3.020 -21.118 -18.373 1.00 96.00 78 GLY A O 1
ATOM 643 N N . LEU A 1 79 ? -4.048 -19.131 -18.515 1.00 96.69 79 LEU A N 1
ATOM 644 C CA . LEU A 1 79 ? -2.850 -18.422 -18.953 1.00 96.69 79 LEU A CA 1
ATOM 645 C C . LEU A 1 79 ? -1.958 -18.103 -17.755 1.00 96.69 79 LEU A C 1
ATOM 647 O O . LEU A 1 79 ? -2.423 -17.654 -16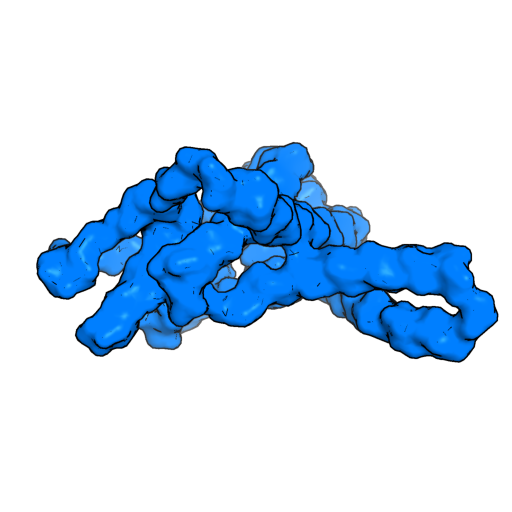.707 1.00 96.69 79 LEU A O 1
ATOM 651 N N . LYS A 1 80 ? -0.655 -18.283 -17.957 1.00 95.12 80 LYS A N 1
ATOM 652 C CA . LYS A 1 80 ? 0.375 -17.977 -16.969 1.00 95.12 80 LYS A CA 1
ATOM 653 C C . LYS A 1 80 ? 0.919 -16.571 -17.168 1.00 95.12 80 LYS A C 1
ATOM 655 O O . LYS A 1 80 ? 1.063 -16.106 -18.300 1.00 95.12 80 LYS A O 1
ATOM 660 N N . ILE A 1 81 ? 1.255 -15.916 -16.064 1.00 94.31 81 ILE A N 1
ATOM 661 C CA . ILE A 1 81 ? 1.868 -14.590 -16.052 1.00 9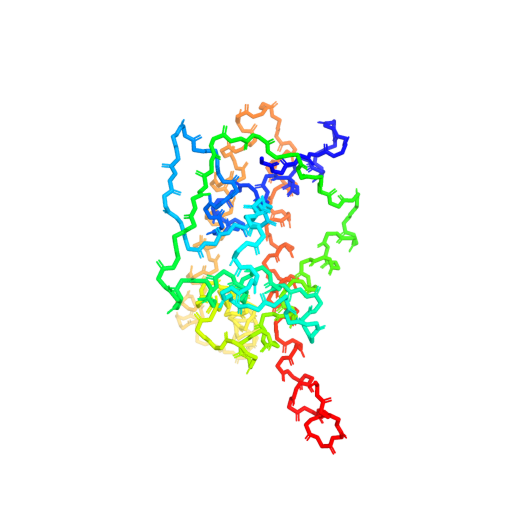4.31 81 ILE A CA 1
ATOM 662 C C . ILE A 1 81 ? 3.258 -14.741 -15.447 1.00 94.31 81 ILE A C 1
ATOM 664 O O . ILE A 1 81 ? 3.410 -15.283 -14.356 1.00 94.31 81 ILE A O 1
ATOM 668 N N . PHE A 1 82 ? 4.267 -14.246 -16.157 1.00 92.50 82 PHE A N 1
ATOM 669 C CA . PHE A 1 82 ? 5.655 -14.302 -15.715 1.00 92.50 82 PHE A CA 1
ATOM 670 C C . PHE A 1 82 ? 6.188 -12.895 -15.467 1.00 92.50 82 PHE A C 1
ATOM 672 O O . PHE A 1 82 ? 6.097 -12.018 -16.326 1.00 92.50 82 PHE A O 1
ATOM 679 N N . LEU A 1 83 ? 6.768 -12.691 -14.288 1.00 90.75 83 LEU A N 1
ATOM 680 C CA . LEU A 1 83 ? 7.589 -11.536 -13.975 1.00 90.75 83 LEU A CA 1
ATOM 681 C C . LEU A 1 83 ? 9.000 -11.806 -14.491 1.00 90.75 83 LEU A C 1
ATOM 683 O O . LEU A 1 83 ? 9.669 -12.723 -14.023 1.00 90.75 83 LEU A O 1
ATOM 687 N N . LEU A 1 84 ? 9.437 -11.014 -15.464 1.00 89.94 84 LEU A N 1
ATOM 688 C CA . LEU A 1 84 ? 10.766 -11.132 -16.059 1.00 89.94 84 LEU A CA 1
ATOM 689 C C . LEU A 1 84 ? 11.796 -10.295 -15.277 1.00 89.94 84 LEU A C 1
ATOM 691 O O . LEU A 1 84 ? 11.415 -9.280 -14.683 1.00 89.94 84 LEU A O 1
ATOM 695 N N . PRO A 1 85 ? 13.095 -10.658 -15.308 1.00 86.94 85 PRO A N 1
ATOM 696 C CA . PRO A 1 85 ? 14.181 -9.918 -14.656 1.00 86.94 85 PRO A CA 1
ATOM 697 C C . PRO A 1 85 ? 14.554 -8.635 -15.429 1.00 86.94 85 PRO A C 1
ATOM 699 O O . PRO A 1 85 ? 15.713 -8.385 -15.745 1.00 86.94 85 PRO A O 1
ATOM 702 N N . ILE A 1 86 ? 13.553 -7.824 -15.776 1.00 82.12 86 ILE A N 1
ATOM 703 C CA . ILE A 1 86 ? 13.701 -6.594 -16.558 1.00 82.12 86 ILE A CA 1
ATOM 704 C C . ILE A 1 86 ? 13.464 -5.394 -15.642 1.00 82.12 86 ILE A C 1
ATOM 706 O O . ILE A 1 86 ? 12.539 -5.367 -14.824 1.00 82.12 86 ILE A O 1
ATOM 710 N N . THR A 1 87 ? 14.308 -4.375 -15.780 1.00 73.81 87 THR A N 1
ATOM 711 C CA . THR A 1 87 ? 14.197 -3.151 -14.987 1.00 73.81 87 THR A CA 1
ATOM 712 C C . THR A 1 87 ? 13.139 -2.227 -15.577 1.00 73.81 87 THR A C 1
ATOM 714 O O . THR A 1 87 ? 13.303 -1.711 -16.676 1.00 73.81 87 THR A O 1
ATOM 717 N N . ASN A 1 88 ? 12.086 -1.963 -14.803 1.00 75.31 88 ASN A N 1
ATOM 718 C CA . ASN A 1 88 ? 11.119 -0.907 -15.092 1.00 75.31 88 ASN A CA 1
ATOM 719 C C . ASN A 1 88 ? 11.409 0.329 -14.234 1.00 75.31 88 ASN A C 1
ATOM 721 O O . ASN A 1 88 ? 11.504 0.226 -13.001 1.00 75.31 88 ASN A O 1
ATOM 725 N N . ASN A 1 89 ? 11.506 1.485 -14.894 1.00 76.56 89 ASN A N 1
ATOM 726 C CA . ASN A 1 89 ? 11.631 2.789 -14.250 1.00 76.56 89 ASN A CA 1
ATOM 727 C C . ASN A 1 89 ? 10.235 3.336 -13.952 1.00 76.56 89 ASN A C 1
ATOM 729 O O . ASN A 1 89 ? 9.512 3.752 -14.852 1.00 76.56 89 ASN A O 1
ATOM 733 N N . TYR A 1 90 ? 9.857 3.333 -12.676 1.00 84.75 90 TYR A N 1
ATOM 734 C CA . TYR A 1 90 ? 8.618 3.950 -12.216 1.00 84.75 90 TYR A CA 1
ATOM 735 C C . TYR A 1 90 ? 8.948 5.188 -11.394 1.00 84.75 90 TYR A C 1
ATOM 737 O O . TYR A 1 90 ? 9.466 5.077 -10.284 1.00 84.75 90 TYR A O 1
ATOM 745 N N . TYR A 1 91 ? 8.627 6.364 -11.923 1.00 89.88 91 TYR A N 1
ATOM 746 C CA . TYR A 1 91 ? 8.849 7.615 -11.213 1.00 89.88 91 TYR A CA 1
ATOM 747 C C . TYR A 1 91 ? 7.750 7.871 -10.182 1.00 89.88 91 TYR A C 1
ATOM 749 O O . TYR A 1 91 ? 6.549 7.715 -10.438 1.00 89.88 91 TYR A O 1
ATOM 757 N N . VAL A 1 92 ? 8.175 8.244 -8.978 1.00 92.44 92 VAL A N 1
ATOM 758 C CA . VAL A 1 92 ? 7.257 8.628 -7.903 1.00 92.44 92 VAL A CA 1
ATOM 759 C C . VAL A 1 92 ? 6.639 10.006 -8.151 1.00 92.44 92 VAL A C 1
ATOM 761 O O . VAL A 1 92 ? 7.189 10.789 -8.924 1.00 92.44 92 VAL A O 1
ATOM 764 N N . PRO A 1 93 ? 5.499 10.319 -7.508 1.00 92.62 93 PRO A N 1
ATOM 765 C CA . PRO A 1 93 ? 4.893 11.648 -7.584 1.00 92.62 93 PRO A CA 1
ATOM 766 C C . PRO A 1 93 ? 5.869 12.768 -7.202 1.00 92.62 93 PRO A C 1
ATOM 768 O O . PRO A 1 93 ? 6.756 12.564 -6.372 1.00 92.62 93 PRO A O 1
ATOM 771 N N . HIS A 1 94 ? 5.689 13.955 -7.788 1.00 89.44 94 HIS A N 1
ATOM 772 C CA . HIS A 1 94 ? 6.613 15.076 -7.599 1.00 89.44 94 HIS A CA 1
ATOM 773 C C . HIS A 1 94 ? 6.610 15.608 -6.164 1.00 89.44 94 HIS A C 1
ATOM 775 O O . HIS A 1 94 ? 7.679 15.891 -5.617 1.00 89.44 94 HIS A O 1
ATOM 781 N N . GLY A 1 95 ? 5.428 15.716 -5.556 1.00 93.50 95 GLY A N 1
ATOM 782 C CA . GLY A 1 95 ? 5.252 16.273 -4.220 1.00 93.50 95 GLY A CA 1
ATOM 783 C C . GLY A 1 95 ? 4.284 15.486 -3.344 1.00 93.50 95 GLY A C 1
ATOM 784 O O . GLY A 1 95 ? 3.664 14.502 -3.755 1.00 93.50 95 GLY A O 1
ATOM 785 N N . LEU A 1 96 ? 4.146 15.958 -2.104 1.00 95.31 96 LEU A N 1
ATOM 786 C CA . LEU A 1 96 ? 3.318 15.328 -1.077 1.00 95.31 96 LEU A CA 1
ATOM 787 C C . LEU A 1 96 ? 1.839 15.253 -1.474 1.00 95.31 96 LEU A C 1
ATOM 789 O O . LEU A 1 96 ? 1.204 14.215 -1.303 1.00 95.31 96 LEU A O 1
ATOM 793 N N . GLY A 1 97 ? 1.305 16.337 -2.046 1.00 97.06 97 GLY A N 1
ATOM 794 C CA . GLY A 1 97 ? -0.086 16.396 -2.493 1.00 97.06 97 GLY A CA 1
ATOM 795 C C . GLY A 1 97 ? -0.396 15.340 -3.553 1.00 97.06 97 GLY A C 1
ATOM 796 O O . GLY A 1 97 ? -1.377 14.611 -3.425 1.00 97.06 97 GLY A O 1
ATOM 797 N N . ASP A 1 98 ? 0.471 15.189 -4.554 1.00 96.44 98 ASP A N 1
ATOM 798 C CA . ASP A 1 98 ? 0.299 14.178 -5.602 1.00 96.44 98 ASP A CA 1
ATOM 799 C C . ASP A 1 98 ? 0.461 12.759 -5.058 1.00 96.44 98 ASP A C 1
ATOM 801 O O . ASP A 1 98 ? -0.237 11.842 -5.490 1.00 96.44 98 ASP A O 1
ATOM 805 N N . PHE A 1 99 ? 1.345 12.569 -4.076 1.00 96.94 99 PHE A N 1
ATOM 806 C CA . PHE A 1 99 ? 1.504 11.294 -3.385 1.00 96.94 99 PHE A CA 1
ATOM 807 C C . PHE A 1 99 ? 0.235 10.883 -2.635 1.00 96.94 99 PHE A C 1
ATOM 809 O O . PHE A 1 99 ? -0.235 9.756 -2.806 1.00 96.94 99 PHE A O 1
ATOM 816 N N . ILE A 1 100 ? -0.358 11.798 -1.867 1.00 98.19 100 ILE A N 1
ATOM 817 C CA . ILE A 1 100 ? -1.615 11.563 -1.145 1.00 98.19 100 ILE A CA 1
ATOM 818 C C . ILE A 1 100 ? -2.756 11.314 -2.136 1.00 98.19 100 ILE A C 1
ATOM 820 O O . ILE A 1 100 ? -3.442 10.300 -2.029 1.00 98.19 100 ILE A O 1
ATOM 824 N N . LYS A 1 101 ? -2.925 12.180 -3.146 1.00 98.06 101 LYS A N 1
ATOM 825 C CA . LYS A 1 101 ? -3.964 12.034 -4.182 1.00 98.06 101 LYS A CA 1
ATOM 826 C C . LYS A 1 101 ? -3.859 10.693 -4.904 1.00 98.06 101 LYS A C 1
ATOM 828 O O . LYS A 1 101 ? -4.867 10.024 -5.123 1.00 98.06 101 LYS A O 1
ATOM 833 N N . LYS A 1 102 ? -2.642 10.273 -5.254 1.00 96.25 102 LYS A N 1
ATOM 834 C CA . LYS A 1 102 ? -2.390 8.997 -5.930 1.00 96.25 102 LYS A CA 1
ATOM 835 C C . LYS A 1 102 ? -2.766 7.806 -5.060 1.00 96.25 102 LYS A C 1
ATOM 837 O O . LYS A 1 102 ? -3.465 6.918 -5.539 1.00 96.25 102 LYS A O 1
ATOM 842 N N . ASN A 1 103 ? -2.322 7.778 -3.807 1.00 97.56 103 ASN A N 1
ATOM 843 C CA . ASN A 1 103 ? -2.625 6.677 -2.896 1.00 97.56 103 ASN A CA 1
ATOM 844 C C . ASN A 1 103 ? -4.113 6.623 -2.543 1.00 97.56 103 ASN A C 1
ATOM 846 O O . ASN A 1 103 ? -4.702 5.547 -2.613 1.00 97.56 103 ASN A O 1
ATOM 850 N N . PHE A 1 104 ? -4.740 7.775 -2.296 1.00 98.50 104 PHE A N 1
ATOM 851 C CA . PHE A 1 104 ? -6.188 7.875 -2.131 1.00 98.50 104 PHE A CA 1
ATOM 852 C C . PHE A 1 104 ? -6.932 7.335 -3.350 1.00 98.50 104 PHE A C 1
ATOM 854 O O . PHE A 1 104 ? -7.816 6.496 -3.213 1.00 98.50 104 PHE A O 1
ATOM 861 N N . SER A 1 105 ? -6.538 7.749 -4.556 1.00 97.50 105 SER A N 1
ATOM 862 C CA . SER A 1 105 ? -7.147 7.257 -5.792 1.00 97.50 105 SER A CA 1
ATOM 863 C C . SER A 1 105 ? -6.955 5.744 -5.951 1.00 97.50 105 SER A C 1
ATOM 865 O O . SER A 1 105 ? -7.909 5.045 -6.274 1.00 97.50 105 SER A O 1
ATOM 867 N N . ASN A 1 106 ? -5.766 5.206 -5.662 1.00 95.88 106 ASN A N 1
ATOM 868 C CA . ASN A 1 106 ? -5.527 3.760 -5.705 1.00 95.88 106 ASN A CA 1
ATOM 869 C C . ASN A 1 106 ? -6.449 3.000 -4.737 1.00 95.88 106 ASN A C 1
ATOM 871 O O . ASN A 1 106 ? -7.086 2.033 -5.144 1.00 95.88 106 ASN A O 1
ATOM 875 N N . GLY A 1 107 ? -6.567 3.463 -3.490 1.00 96.94 107 GLY A N 1
ATOM 876 C CA . GLY A 1 107 ? -7.469 2.869 -2.505 1.00 96.94 107 GLY A CA 1
ATOM 877 C C . GLY A 1 107 ? -8.941 2.969 -2.905 1.00 96.94 107 GLY A C 1
ATOM 878 O O . GLY A 1 107 ? -9.683 1.992 -2.832 1.00 96.94 107 GLY A O 1
ATOM 879 N N . PHE A 1 108 ? -9.365 4.127 -3.413 1.00 97.62 108 PHE A N 1
ATOM 880 C CA . PHE A 1 108 ? -10.739 4.366 -3.860 1.00 97.62 108 PHE A CA 1
ATOM 881 C C . PHE A 1 108 ? -11.209 3.345 -4.901 1.00 97.62 108 PHE A C 1
ATOM 883 O O . PHE A 1 108 ? -12.332 2.840 -4.834 1.00 97.62 108 PHE A O 1
ATOM 890 N N . TRP A 1 109 ? -10.334 2.978 -5.833 1.00 96.44 109 TRP A N 1
ATOM 891 C CA . TRP A 1 109 ? -10.667 2.014 -6.875 1.00 96.44 109 TRP A CA 1
ATOM 892 C C . TRP A 1 109 ? -10.692 0.558 -6.403 1.00 96.44 109 TRP A C 1
ATOM 894 O O . TRP A 1 109 ? -11.269 -0.272 -7.103 1.00 96.44 109 TRP A O 1
ATOM 904 N N . ASN A 1 110 ? -10.170 0.221 -5.219 1.00 95.69 110 ASN A N 1
ATOM 905 C CA . ASN A 1 110 ? -10.208 -1.157 -4.715 1.00 95.69 110 ASN A CA 1
ATOM 906 C C . ASN A 1 110 ? -11.628 -1.669 -4.515 1.00 95.69 110 ASN A C 1
ATOM 908 O O . ASN A 1 110 ? -11.941 -2.781 -4.927 1.00 95.69 110 ASN A O 1
ATOM 912 N N . TYR A 1 111 ? -12.499 -0.858 -3.913 1.00 95.44 111 TYR A N 1
ATOM 913 C CA . TYR A 1 111 ? -13.880 -1.266 -3.672 1.00 95.44 111 TYR A CA 1
ATOM 914 C C . TYR A 1 111 ? -14.694 -1.345 -4.974 1.00 95.44 111 TYR A C 1
ATOM 916 O O . TYR A 1 111 ? -15.499 -2.255 -5.156 1.00 95.44 111 TYR A O 1
ATOM 924 N N . ILE A 1 112 ? -14.437 -0.449 -5.933 1.00 94.44 112 ILE A N 1
ATOM 925 C CA . ILE A 1 112 ? -15.043 -0.533 -7.273 1.00 94.44 112 ILE A CA 1
ATOM 926 C C . ILE A 1 112 ? -14.581 -1.812 -7.981 1.00 94.44 112 ILE A C 1
ATOM 928 O O . ILE A 1 112 ? -15.398 -2.558 -8.516 1.00 94.44 112 ILE A O 1
ATOM 932 N N . THR A 1 113 ? -13.281 -2.108 -7.911 1.00 94.81 113 THR A N 1
ATOM 933 C CA . THR A 1 113 ? -12.696 -3.335 -8.469 1.00 94.81 113 THR A CA 1
ATOM 934 C C . THR A 1 113 ? -13.283 -4.572 -7.807 1.00 94.81 113 THR A C 1
ATOM 936 O O . THR A 1 113 ? -13.598 -5.520 -8.509 1.00 94.81 113 THR A O 1
ATOM 939 N N . LEU A 1 114 ? -13.502 -4.560 -6.489 1.00 95.50 114 LEU A N 1
ATOM 940 C CA . LEU A 1 114 ? -14.149 -5.658 -5.771 1.00 95.50 114 LEU A CA 1
ATOM 941 C C . LEU A 1 114 ? -15.567 -5.924 -6.290 1.00 95.50 114 LEU A C 1
ATOM 943 O O . LEU A 1 114 ? -15.950 -7.077 -6.426 1.00 95.50 114 LEU A O 1
ATOM 947 N N . LYS A 1 115 ? -16.337 -4.882 -6.623 1.00 93.81 115 LYS A N 1
ATOM 948 C CA . LYS A 1 115 ? -17.686 -5.046 -7.191 1.00 93.81 115 LYS A CA 1
ATOM 949 C C . LYS A 1 115 ? -17.669 -5.590 -8.622 1.00 93.81 115 LYS A C 1
ATOM 951 O O . LYS A 1 115 ? -18.542 -6.369 -8.984 1.00 93.81 115 LYS A O 1
ATOM 956 N N . ILE A 1 116 ? -16.691 -5.183 -9.432 1.00 92.88 116 ILE A N 1
ATOM 957 C CA . ILE A 1 116 ? -16.579 -5.587 -10.845 1.00 92.88 116 ILE A CA 1
ATOM 958 C C . ILE A 1 116 ? -15.904 -6.960 -11.000 1.00 92.88 116 ILE A C 1
ATOM 960 O O . ILE A 1 116 ? -16.300 -7.755 -11.847 1.00 92.88 116 ILE A O 1
ATOM 964 N N . SER A 1 117 ? -14.882 -7.240 -10.193 1.00 92.56 117 SER A N 1
ATOM 965 C CA . SER A 1 117 ? -14.057 -8.450 -10.229 1.00 92.56 117 SER A CA 1
ATOM 966 C C . SER A 1 117 ? -13.701 -8.903 -8.803 1.00 92.56 117 SER A C 1
ATOM 968 O O . SER A 1 117 ? -12.570 -8.707 -8.341 1.00 92.56 117 SER A O 1
ATOM 970 N N . PRO A 1 118 ? -14.655 -9.534 -8.085 1.00 90.44 118 PRO A N 1
ATOM 971 C CA . PRO A 1 118 ? -14.516 -9.850 -6.658 1.00 90.44 118 PRO A CA 1
ATOM 972 C C . PRO A 1 118 ? -13.298 -10.704 -6.310 1.00 90.44 118 PRO A C 1
ATOM 974 O O . PRO A 1 118 ? -12.693 -10.551 -5.257 1.00 90.44 118 PRO A O 1
ATOM 977 N N . HIS A 1 119 ? -12.918 -11.593 -7.222 1.00 89.69 119 HIS A N 1
ATOM 978 C CA . HIS A 1 119 ? -11.800 -12.516 -7.050 1.00 89.69 119 HIS A CA 1
ATOM 979 C C . HIS A 1 119 ? -10.510 -12.015 -7.722 1.00 89.69 119 HIS A C 1
ATOM 981 O O . HIS A 1 119 ? -9.469 -12.664 -7.611 1.00 89.69 119 HIS A O 1
ATOM 987 N N . GLY A 1 120 ? -10.570 -10.897 -8.456 1.00 87.19 120 GLY A N 1
ATOM 988 C CA . GLY A 1 120 ? -9.402 -10.318 -9.113 1.00 87.19 120 GLY A CA 1
ATOM 989 C C . GLY A 1 120 ? -8.513 -9.544 -8.148 1.00 87.19 120 GLY A C 1
ATOM 990 O O . GLY A 1 120 ? -7.289 -9.583 -8.262 1.00 87.19 120 GLY A O 1
ATOM 991 N N . ILE A 1 121 ? -9.119 -8.900 -7.151 1.00 90.94 121 ILE A N 1
ATOM 992 C CA . ILE A 1 121 ? -8.415 -8.168 -6.103 1.00 90.94 121 ILE A CA 1
ATOM 993 C C . ILE A 1 121 ? -8.230 -9.039 -4.856 1.00 90.94 121 ILE A C 1
ATOM 995 O O . ILE A 1 121 ? -9.160 -9.670 -4.368 1.00 90.94 121 ILE A O 1
ATOM 999 N N . SER A 1 122 ? -7.013 -9.078 -4.311 1.00 89.19 122 SER A N 1
ATOM 1000 C CA . SER A 1 122 ? -6.736 -9.849 -3.095 1.00 89.19 122 SER A CA 1
ATOM 1001 C C . SER A 1 122 ? -7.015 -9.058 -1.817 1.00 89.19 122 SER A C 1
ATOM 1003 O O . SER A 1 122 ? -6.849 -7.837 -1.789 1.00 89.19 122 SER A O 1
ATOM 1005 N N . PHE A 1 123 ? -7.339 -9.769 -0.730 1.00 90.81 123 PHE A N 1
ATOM 1006 C CA . PHE A 1 123 ? -7.677 -9.188 0.577 1.00 90.81 123 PHE A CA 1
ATOM 1007 C C . PHE A 1 123 ? -6.626 -8.203 1.117 1.00 90.81 123 PHE A C 1
ATOM 1009 O O . PHE A 1 123 ? -6.969 -7.216 1.761 1.00 90.81 123 PHE A O 1
ATOM 1016 N N . ARG A 1 124 ? -5.341 -8.396 0.784 1.00 90.00 124 ARG A N 1
ATOM 1017 C CA . ARG A 1 124 ? -4.248 -7.499 1.206 1.00 90.00 124 ARG A CA 1
ATOM 1018 C C . ARG A 1 124 ? -4.441 -6.034 0.792 1.00 90.00 124 ARG A C 1
ATOM 1020 O O . ARG A 1 124 ? -3.915 -5.152 1.459 1.00 90.00 124 ARG A O 1
ATOM 1027 N N . HIS A 1 125 ? -5.193 -5.762 -0.279 1.00 92.50 125 HIS A N 1
ATOM 1028 C CA . HIS A 1 125 ? -5.503 -4.392 -0.706 1.00 92.50 125 HIS A CA 1
ATOM 1029 C C . HIS A 1 125 ? -6.446 -3.675 0.276 1.00 92.50 125 HIS A C 1
ATOM 1031 O O . HIS A 1 125 ? -6.564 -2.459 0.228 1.00 92.50 125 HIS A O 1
ATOM 1037 N N . PHE A 1 126 ? -7.088 -4.398 1.195 1.00 95.56 126 PHE A N 1
ATOM 1038 C CA . PHE A 1 126 ? -7.976 -3.838 2.214 1.00 95.56 126 PHE A CA 1
ATOM 1039 C C . PHE A 1 126 ? -7.302 -3.704 3.588 1.00 95.56 126 PHE A C 1
ATOM 1041 O O . PHE A 1 126 ? -7.894 -3.126 4.494 1.00 95.56 126 PHE A O 1
ATOM 1048 N N . ILE A 1 127 ? -6.047 -4.145 3.750 1.00 95.75 127 ILE A N 1
ATOM 1049 C CA . ILE A 1 127 ? -5.288 -3.953 5.000 1.00 95.75 127 ILE A CA 1
ATOM 1050 C C . ILE A 1 127 ? -5.199 -2.464 5.389 1.00 95.75 127 ILE A C 1
ATOM 1052 O O . ILE A 1 127 ? -5.477 -2.154 6.547 1.00 95.75 127 ILE A O 1
ATOM 1056 N N . PRO A 1 128 ? -4.915 -1.513 4.471 1.00 97.00 128 PRO A N 1
ATOM 1057 C CA . PRO A 1 128 ? -4.900 -0.095 4.835 1.00 97.00 128 PRO A CA 1
ATOM 1058 C C . PRO A 1 128 ? -6.270 0.445 5.275 1.00 97.00 128 PRO A C 1
ATOM 1060 O O . PRO A 1 128 ? -6.334 1.329 6.123 1.00 97.00 128 PRO A O 1
ATOM 1063 N N . LEU A 1 129 ? -7.376 -0.092 4.739 1.00 97.81 129 LEU A N 1
ATOM 1064 C CA . LEU A 1 129 ? -8.727 0.251 5.202 1.00 97.81 129 LEU A CA 1
ATOM 1065 C C . LEU A 1 129 ? -8.937 -0.210 6.649 1.00 97.81 129 LEU A C 1
ATOM 1067 O O . LEU A 1 129 ? -9.393 0.577 7.473 1.00 97.81 129 LEU A O 1
ATOM 1071 N N . ILE A 1 130 ? -8.578 -1.461 6.953 1.00 97.62 130 ILE A N 1
ATOM 1072 C CA . ILE A 1 130 ? -8.675 -2.018 8.310 1.00 97.62 130 ILE A CA 1
ATOM 1073 C C . ILE A 1 130 ? -7.847 -1.171 9.276 1.00 97.62 130 ILE A C 1
ATOM 1075 O O . ILE A 1 130 ? -8.329 -0.836 10.352 1.00 97.62 130 ILE A O 1
ATOM 1079 N N . PHE A 1 131 ? -6.640 -0.766 8.871 1.00 97.81 131 PHE A N 1
ATOM 1080 C CA . PHE A 1 131 ? -5.790 0.118 9.663 1.00 97.81 131 PHE A CA 1
ATOM 1081 C C . PHE A 1 131 ? -6.462 1.466 9.962 1.00 97.81 131 PHE A C 1
ATOM 1083 O O . PHE A 1 131 ? -6.488 1.885 11.113 1.00 97.81 131 PHE A O 1
ATOM 1090 N N . VAL A 1 132 ? -7.066 2.125 8.968 1.00 98.25 132 VAL A N 1
ATOM 1091 C CA . VAL A 1 132 ? -7.775 3.402 9.176 1.00 98.25 132 VAL A CA 1
ATOM 1092 C C . VAL A 1 132 ? -8.977 3.245 10.109 1.00 98.25 132 VAL A C 1
ATOM 1094 O O . VAL A 1 132 ? -9.134 4.041 11.032 1.00 98.25 132 VAL A O 1
ATOM 1097 N N . VAL A 1 133 ? -9.804 2.215 9.909 1.00 98.06 133 VAL A N 1
ATOM 1098 C CA . VAL A 1 133 ? -10.951 1.941 10.792 1.00 98.06 133 VAL A CA 1
ATOM 1099 C C . VAL A 1 133 ? -10.470 1.661 12.216 1.00 98.06 133 VAL A C 1
ATOM 1101 O O . VAL A 1 133 ? -11.014 2.221 13.163 1.00 98.06 133 VAL A O 1
ATOM 1104 N N . TYR A 1 134 ? -9.404 0.873 12.366 1.00 98.31 134 TYR A N 1
ATOM 1105 C CA . TYR A 1 134 ? -8.765 0.619 13.654 1.00 98.31 134 TYR A CA 1
ATOM 1106 C C . TYR A 1 134 ? -8.299 1.912 14.333 1.00 98.31 134 TYR A C 1
ATOM 1108 O O . TYR A 1 134 ? -8.594 2.096 15.508 1.00 98.31 134 TYR A O 1
ATOM 1116 N N . LEU A 1 135 ? -7.637 2.829 13.617 1.00 97.88 135 LEU A N 1
ATOM 1117 C CA . LEU A 1 135 ? -7.200 4.108 14.188 1.00 97.88 135 LEU A CA 1
ATOM 1118 C C . LEU A 1 135 ? -8.380 4.967 14.666 1.00 97.88 135 LEU A C 1
ATOM 1120 O O . LEU A 1 135 ? -8.296 5.572 15.733 1.00 97.88 135 LEU A O 1
ATOM 1124 N N . ILE A 1 136 ? -9.487 4.995 13.916 1.00 96.94 136 ILE A N 1
ATOM 1125 C CA . ILE A 1 136 ? -10.711 5.708 14.317 1.00 96.94 136 ILE A CA 1
ATOM 1126 C C . ILE A 1 136 ? -11.297 5.077 15.586 1.00 96.94 136 ILE A C 1
ATOM 1128 O O . ILE A 1 136 ? -11.592 5.787 16.546 1.00 96.94 136 ILE A O 1
ATOM 1132 N N . CYS A 1 137 ? -11.430 3.748 15.625 1.00 96.38 137 CYS A N 1
ATOM 1133 C CA . CYS A 1 137 ? -11.926 3.032 16.799 1.00 96.38 137 CYS A CA 1
ATOM 1134 C C . CYS A 1 137 ? -11.019 3.227 18.018 1.00 96.38 137 CYS A C 1
ATOM 1136 O O . CYS A 1 137 ? -11.521 3.482 19.109 1.00 96.38 137 CYS A O 1
ATOM 1138 N N . LEU A 1 138 ? -9.698 3.149 17.835 1.00 96.88 138 LEU A N 1
ATOM 1139 C CA . LEU A 1 138 ? -8.715 3.385 18.888 1.00 96.88 138 LEU A CA 1
ATOM 1140 C C . LEU A 1 138 ? -8.875 4.795 19.462 1.00 96.88 138 LEU A C 1
ATOM 1142 O O . LEU A 1 138 ? -8.969 4.942 20.676 1.00 96.88 138 LEU A O 1
ATOM 1146 N N . PHE A 1 139 ? -8.974 5.818 18.609 1.00 96.62 139 PHE A N 1
ATOM 1147 C CA . PHE A 1 139 ? -9.197 7.194 19.049 1.00 96.62 139 PHE A CA 1
ATOM 1148 C C . PHE A 1 139 ? -10.495 7.340 19.858 1.00 96.62 139 PHE A C 1
ATOM 1150 O O . PHE A 1 139 ? -10.469 7.874 20.965 1.00 96.62 139 PHE A O 1
ATOM 1157 N N . LEU A 1 140 ? -11.616 6.815 19.352 1.00 96.00 140 LEU A N 1
ATOM 1158 C CA . LEU A 1 140 ? -12.909 6.887 20.042 1.00 96.00 140 LEU A CA 1
ATOM 1159 C C . LEU A 1 140 ? -12.878 6.178 21.402 1.00 96.00 140 LEU A C 1
ATOM 1161 O O . LEU A 1 140 ? -13.372 6.718 22.388 1.00 96.00 140 LEU A O 1
ATOM 1165 N N . VAL A 1 141 ? -12.269 4.992 21.478 1.00 95.19 141 VAL A N 1
ATOM 1166 C CA . VAL A 1 141 ? -12.138 4.248 22.736 1.00 95.19 141 VAL A CA 1
ATOM 1167 C C . VAL A 1 141 ? -11.260 5.005 23.727 1.00 95.19 141 VAL A C 1
ATOM 1169 O O . VAL A 1 141 ? -11.656 5.138 24.878 1.00 95.19 141 VAL A O 1
ATOM 1172 N N . LEU A 1 142 ? -10.115 5.547 23.308 1.00 94.31 142 LEU A N 1
ATOM 1173 C CA . LEU A 1 142 ? -9.227 6.290 24.208 1.00 94.31 142 LEU A CA 1
ATOM 1174 C C . LEU A 1 142 ? -9.885 7.546 24.794 1.00 94.31 142 LEU A C 1
ATOM 1176 O O . LEU A 1 142 ? -9.590 7.908 25.929 1.00 94.31 142 LEU A O 1
ATOM 1180 N N . VAL A 1 143 ? -10.783 8.191 24.044 1.00 94.44 143 VAL A N 1
ATOM 1181 C CA . VAL A 1 143 ? -11.524 9.372 24.511 1.00 94.44 143 VAL A CA 1
ATOM 1182 C C . VAL A 1 143 ? -12.685 8.996 25.440 1.00 94.44 143 VAL A C 1
ATOM 1184 O O . VAL A 1 143 ? -12.950 9.709 26.405 1.00 94.44 143 VAL A O 1
ATOM 1187 N N . LEU A 1 144 ? -13.393 7.896 25.162 1.00 95.56 144 LEU A N 1
ATOM 1188 C CA . LEU A 1 144 ? -14.651 7.556 25.843 1.00 95.56 144 LEU A CA 1
ATOM 1189 C C . LEU A 1 144 ? -14.492 6.540 26.989 1.00 95.56 144 LEU A C 1
ATOM 1191 O O . LEU A 1 144 ? -15.283 6.543 27.932 1.00 95.56 144 LEU A O 1
ATOM 1195 N N . SER A 1 145 ? -13.501 5.649 26.920 1.00 93.69 145 SER A N 1
ATOM 1196 C CA . SER A 1 145 ? -13.311 4.542 27.864 1.00 93.69 145 SER A CA 1
ATOM 1197 C C . SER A 1 145 ? -12.397 4.930 29.022 1.00 93.69 145 SER A C 1
ATOM 1199 O O . SER A 1 145 ? -11.242 5.305 28.825 1.00 93.69 145 SER A O 1
ATOM 1201 N N . LYS A 1 146 ? -12.877 4.716 30.252 1.00 94.38 146 LYS A N 1
ATOM 1202 C CA . LYS A 1 146 ? -12.073 4.828 31.483 1.00 94.38 146 LYS A CA 1
ATOM 1203 C C . LYS A 1 146 ? -11.316 3.540 31.838 1.00 94.38 146 LYS A C 1
ATOM 1205 O O . LYS A 1 146 ? -10.570 3.523 32.811 1.00 94.38 146 LYS A O 1
ATOM 1210 N N . ASN A 1 147 ? -11.516 2.447 31.096 1.00 95.75 147 ASN A N 1
ATOM 1211 C CA . ASN A 1 147 ? -10.853 1.175 31.376 1.00 95.75 147 ASN A CA 1
ATOM 1212 C C . ASN A 1 147 ? -9.435 1.164 30.786 1.00 95.75 147 ASN A C 1
ATOM 1214 O O . ASN A 1 147 ? -9.234 0.860 29.610 1.00 95.75 147 ASN A O 1
ATOM 1218 N N . THR A 1 148 ? -8.444 1.460 31.626 1.00 93.75 148 THR A N 1
ATOM 1219 C CA . THR A 1 148 ? -7.032 1.540 31.232 1.00 93.75 148 THR A CA 1
ATOM 1220 C C . THR A 1 148 ? -6.491 0.231 30.658 1.00 93.75 148 THR A C 1
ATOM 1222 O O . THR A 1 148 ? -5.762 0.260 29.670 1.00 93.75 148 THR A O 1
ATOM 1225 N N . VAL A 1 149 ? -6.858 -0.923 31.228 1.00 95.19 149 VAL A N 1
ATOM 1226 C CA . VAL A 1 149 ? -6.358 -2.230 30.764 1.00 95.19 149 VAL A CA 1
ATOM 1227 C C . VAL A 1 149 ? -6.856 -2.518 29.350 1.00 95.19 149 VAL A C 1
ATOM 1229 O O . VAL A 1 149 ? -6.069 -2.877 28.477 1.00 95.19 149 VAL A O 1
ATOM 1232 N N . PHE A 1 150 ? -8.147 -2.289 29.099 1.00 94.56 150 PHE A N 1
ATOM 1233 C CA . PHE A 1 150 ? -8.727 -2.428 27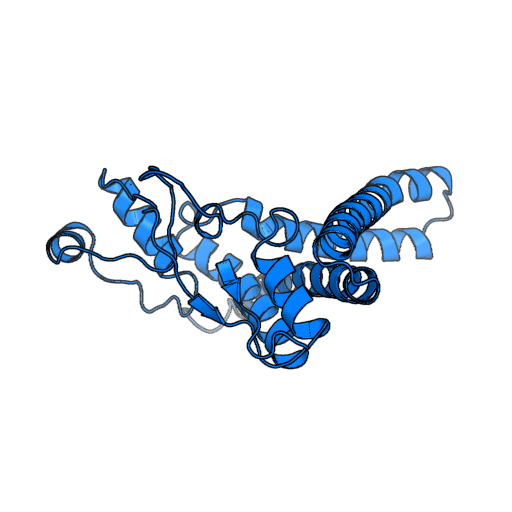.764 1.00 94.56 150 PHE A CA 1
ATOM 1234 C C . PHE A 1 150 ? -8.063 -1.485 26.751 1.00 94.56 150 PHE A C 1
ATOM 1236 O O . PHE A 1 150 ? -7.693 -1.914 25.659 1.00 94.56 150 PHE A O 1
ATOM 1243 N N . ASN A 1 151 ? -7.842 -0.226 27.138 1.00 94.44 151 ASN A N 1
ATOM 1244 C CA . ASN A 1 151 ? -7.200 0.778 26.292 1.00 94.44 151 ASN A CA 1
ATOM 1245 C C . ASN A 1 151 ? -5.757 0.382 25.920 1.00 94.44 151 ASN A C 1
ATOM 1247 O O . ASN A 1 151 ? -5.364 0.524 24.762 1.00 94.44 151 ASN A O 1
ATOM 1251 N N . ILE A 1 152 ? -4.983 -0.161 26.870 1.00 94.62 152 ILE A N 1
ATOM 1252 C CA . ILE A 1 152 ? -3.617 -0.655 26.623 1.00 94.62 152 ILE A CA 1
ATOM 1253 C C . ILE A 1 152 ? -3.638 -1.822 25.636 1.00 94.62 152 ILE A C 1
ATOM 1255 O O . ILE A 1 152 ? -2.888 -1.802 24.661 1.00 94.62 152 ILE A O 1
ATOM 1259 N N . ILE A 1 153 ? -4.508 -2.814 25.854 1.00 95.38 153 ILE A N 1
ATOM 1260 C CA . ILE A 1 153 ? -4.623 -3.979 24.965 1.00 95.38 153 ILE A CA 1
ATOM 1261 C C . ILE A 1 153 ? -4.979 -3.530 23.544 1.00 95.38 153 ILE A C 1
ATOM 1263 O O . ILE A 1 153 ? -4.357 -3.972 22.577 1.00 95.38 153 ILE A O 1
ATOM 1267 N N . LEU A 1 154 ? -5.930 -2.602 23.410 1.00 95.75 154 LEU A N 1
ATOM 1268 C CA . LEU A 1 154 ? -6.345 -2.076 22.113 1.00 95.75 154 LEU A CA 1
ATOM 1269 C C . LEU A 1 154 ? -5.229 -1.288 21.407 1.00 95.75 154 LEU A C 1
ATOM 1271 O O . LEU A 1 154 ? -5.197 -1.261 20.178 1.00 95.75 154 LEU A O 1
ATOM 1275 N N . ALA A 1 155 ? -4.300 -0.679 22.147 1.00 96.56 155 ALA A N 1
ATOM 1276 C CA . ALA A 1 155 ? -3.172 0.069 21.593 1.00 96.56 155 ALA A CA 1
ATOM 1277 C C . ALA A 1 155 ? -2.006 -0.819 21.108 1.00 96.56 155 ALA A C 1
ATOM 1279 O O . ALA A 1 155 ? -1.136 -0.331 20.386 1.00 96.56 155 ALA A O 1
ATOM 1280 N N . ILE A 1 156 ? -1.970 -2.116 21.445 1.00 97.06 156 ILE A N 1
ATOM 1281 C CA . ILE A 1 156 ? -0.865 -3.020 21.066 1.00 97.06 156 ILE A CA 1
ATOM 1282 C C . ILE A 1 156 ? -0.599 -3.023 19.544 1.00 97.06 156 ILE A C 1
ATOM 1284 O O . ILE A 1 156 ? 0.553 -2.811 19.154 1.00 97.06 156 ILE A O 1
ATOM 1288 N N . PRO A 1 157 ? -1.599 -3.198 18.652 1.00 97.25 157 PRO A N 1
ATOM 1289 C CA . PRO A 1 157 ? -1.359 -3.181 17.206 1.00 97.25 157 PRO A CA 1
ATOM 1290 C C . PRO A 1 157 ? -0.773 -1.860 16.691 1.00 97.25 157 PRO A C 1
ATOM 1292 O O . PRO A 1 157 ? 0.041 -1.874 15.768 1.00 97.25 157 PRO A O 1
ATOM 1295 N N . PHE A 1 158 ? -1.136 -0.726 17.296 1.00 97.44 158 PHE A N 1
ATOM 1296 C CA . PHE A 1 158 ? -0.557 0.576 16.971 1.00 97.44 158 PHE A CA 1
ATOM 1297 C C . PHE A 1 158 ? 0.941 0.623 17.296 1.00 97.44 158 PHE A C 1
ATOM 1299 O O . PHE A 1 158 ? 1.738 1.028 16.452 1.00 97.44 158 PHE A O 1
ATOM 1306 N N . PHE A 1 159 ? 1.354 0.132 18.467 1.00 97.69 159 PHE A N 1
ATOM 1307 C CA . PHE A 1 159 ? 2.777 0.053 18.813 1.00 97.69 159 PHE A CA 1
ATOM 1308 C C . PHE A 1 159 ? 3.548 -0.933 17.930 1.00 97.69 159 PHE A C 1
ATOM 1310 O O . PHE A 1 159 ? 4.684 -0.648 17.554 1.00 97.69 159 PHE A O 1
ATOM 1317 N N . ILE A 1 160 ? 2.931 -2.049 17.527 1.00 97.69 160 ILE A N 1
ATOM 1318 C CA . ILE A 1 160 ? 3.522 -2.969 16.543 1.00 97.69 160 ILE A CA 1
ATOM 1319 C C . ILE A 1 160 ? 3.727 -2.254 15.202 1.00 97.69 160 ILE A C 1
ATOM 1321 O O . ILE A 1 160 ? 4.799 -2.370 14.608 1.00 97.69 160 ILE A O 1
ATOM 1325 N N . TYR A 1 161 ? 2.738 -1.485 14.735 1.00 98.00 161 TYR A N 1
ATOM 1326 C CA . TYR A 1 161 ? 2.868 -0.681 13.519 1.00 98.00 161 TYR A CA 1
ATOM 1327 C C . TYR A 1 161 ? 4.035 0.311 13.629 1.00 98.00 161 TYR A C 1
ATOM 1329 O O . TYR A 1 161 ? 4.881 0.345 12.737 1.00 98.00 161 TYR A O 1
ATOM 1337 N N . LEU A 1 162 ? 4.122 1.068 14.731 1.00 97.94 162 LEU A N 1
ATOM 1338 C CA . LEU A 1 162 ? 5.206 2.031 14.960 1.00 97.94 162 LEU A CA 1
ATOM 1339 C C . LEU A 1 162 ? 6.584 1.364 14.996 1.00 97.94 162 LEU A C 1
ATOM 1341 O O . LEU A 1 162 ? 7.541 1.895 14.430 1.00 97.94 162 LEU A O 1
ATOM 1345 N N . LEU A 1 163 ? 6.688 0.196 15.635 1.00 98.19 163 LEU A N 1
ATOM 1346 C CA . LEU A 1 163 ? 7.922 -0.579 15.672 1.00 98.19 163 LEU A CA 1
ATOM 1347 C C . LEU A 1 163 ? 8.336 -1.003 14.260 1.00 98.19 163 LEU A C 1
ATOM 1349 O O . LEU A 1 163 ? 9.477 -0.775 13.866 1.00 98.19 163 LEU A O 1
ATOM 1353 N N . LEU A 1 164 ? 7.418 -1.577 13.479 1.00 97.81 164 LEU A N 1
ATOM 1354 C CA . LEU A 1 164 ? 7.702 -2.000 12.108 1.00 97.81 164 LEU A CA 1
ATOM 1355 C C . LEU A 1 164 ? 8.103 -0.815 11.223 1.00 97.81 164 LEU A C 1
ATOM 1357 O O . LEU A 1 164 ? 9.121 -0.896 10.536 1.00 97.81 164 LEU A O 1
ATOM 1361 N N . ASP A 1 165 ? 7.367 0.294 11.279 1.00 98.00 165 ASP A N 1
ATOM 1362 C CA . ASP A 1 165 ? 7.685 1.509 10.524 1.00 98.00 165 ASP A CA 1
ATOM 1363 C C . ASP A 1 165 ? 9.094 2.018 10.860 1.00 98.00 165 ASP A C 1
ATOM 1365 O O . ASP A 1 165 ? 9.922 2.249 9.974 1.00 98.00 165 ASP A O 1
ATOM 1369 N N . THR A 1 166 ? 9.421 2.064 12.154 1.00 98.31 166 THR A N 1
ATOM 1370 C CA . THR A 1 166 ? 10.749 2.454 12.637 1.00 98.31 166 THR A CA 1
ATOM 1371 C C . THR A 1 166 ? 11.833 1.509 12.132 1.00 98.31 166 THR A C 1
ATOM 1373 O O . THR A 1 166 ? 12.852 1.975 11.629 1.00 98.31 166 THR A O 1
ATOM 1376 N N . LEU A 1 167 ? 11.624 0.191 12.191 1.00 98.12 167 LEU A N 1
ATOM 1377 C CA . LEU A 1 167 ? 12.602 -0.797 11.726 1.00 98.12 167 LEU A CA 1
ATOM 1378 C C . LEU A 1 167 ? 12.869 -0.680 10.218 1.00 98.12 167 LEU A C 1
ATOM 1380 O O . LEU A 1 167 ? 14.029 -0.678 9.794 1.00 98.12 167 LEU A O 1
ATOM 1384 N N . PHE A 1 168 ? 11.822 -0.553 9.396 1.00 97.25 168 PHE A N 1
ATOM 1385 C CA . PHE A 1 168 ? 11.971 -0.395 7.945 1.00 97.25 168 PHE A CA 1
ATOM 1386 C C . PHE A 1 168 ? 12.621 0.943 7.579 1.00 97.25 168 PHE A C 1
ATOM 1388 O O . PHE A 1 168 ? 13.518 0.975 6.730 1.00 97.25 168 PHE A O 1
ATOM 1395 N N . SER A 1 169 ? 12.209 2.026 8.236 1.00 97.75 169 SER A N 1
ATOM 1396 C CA . SER A 1 169 ? 12.741 3.371 8.019 1.00 97.75 169 SER A CA 1
ATOM 1397 C C . SER A 1 169 ? 14.200 3.494 8.475 1.00 97.75 169 SER A C 1
ATOM 1399 O O . SER A 1 169 ? 15.029 4.042 7.746 1.00 97.75 169 SER A O 1
ATOM 1401 N N . LEU A 1 170 ? 14.562 2.903 9.618 1.00 98.12 170 LEU A N 1
ATOM 1402 C CA . LEU A 1 170 ? 15.935 2.870 10.128 1.00 98.12 170 LEU A CA 1
ATOM 1403 C C . LEU A 1 170 ? 16.847 2.044 9.221 1.00 98.12 170 LEU A C 1
ATOM 1405 O O . LEU A 1 170 ? 17.926 2.504 8.848 1.00 98.12 170 LEU A O 1
ATOM 1409 N N . LYS A 1 171 ? 16.399 0.856 8.795 1.00 97.12 171 LYS A N 1
ATOM 1410 C CA . LYS A 1 171 ? 17.144 0.021 7.842 1.00 97.12 171 LYS A CA 1
ATOM 1411 C C . LYS A 1 171 ? 17.454 0.782 6.552 1.00 97.12 171 LYS A C 1
ATOM 1413 O O . LYS A 1 171 ? 18.552 0.648 6.010 1.00 97.12 171 LYS A O 1
ATOM 1418 N N . TYR A 1 172 ? 16.509 1.584 6.061 1.00 96.31 172 TYR A N 1
ATOM 1419 C CA . TYR A 1 172 ? 16.717 2.411 4.876 1.00 96.31 172 TYR A CA 1
ATOM 1420 C C . TYR A 1 172 ? 17.687 3.569 5.125 1.00 96.31 172 TYR A C 1
ATOM 1422 O O . TYR A 1 172 ? 18.622 3.752 4.346 1.00 96.31 172 TYR A O 1
ATOM 1430 N N . ALA A 1 173 ? 17.525 4.292 6.235 1.00 97.50 173 ALA A N 1
ATOM 1431 C CA . ALA A 1 173 ? 18.408 5.391 6.622 1.00 97.50 173 ALA A CA 1
ATOM 1432 C C . ALA A 1 173 ? 19.870 4.943 6.784 1.00 97.50 173 ALA A C 1
ATOM 1434 O O . ALA A 1 173 ? 20.776 5.616 6.289 1.00 97.50 173 ALA A O 1
ATOM 1435 N N . ILE A 1 174 ? 20.099 3.780 7.409 1.00 97.81 174 ILE A N 1
ATOM 1436 C CA . ILE A 1 174 ? 21.431 3.173 7.557 1.00 97.81 174 ILE A CA 1
ATOM 1437 C C . ILE A 1 174 ? 22.011 2.814 6.186 1.00 97.81 174 ILE A C 1
ATOM 1439 O O . ILE A 1 174 ? 23.147 3.178 5.885 1.00 97.81 174 ILE A O 1
ATOM 1443 N N . LYS A 1 175 ? 21.230 2.138 5.332 1.00 96.00 175 LYS A N 1
ATOM 1444 C CA . LYS A 1 175 ? 21.669 1.730 3.988 1.00 96.00 175 LYS A CA 1
ATOM 1445 C C . LYS A 1 175 ? 22.109 2.924 3.135 1.00 96.00 175 LYS A C 1
ATOM 1447 O O . LYS A 1 175 ? 23.113 2.842 2.436 1.00 96.00 175 LYS A O 1
ATOM 1452 N N . GLU A 1 176 ? 21.359 4.018 3.190 1.00 95.38 176 GLU A N 1
ATOM 1453 C CA . GLU A 1 176 ? 21.611 5.234 2.407 1.00 95.38 176 GLU A CA 1
ATOM 1454 C C . GLU A 1 176 ? 22.561 6.222 3.104 1.00 95.38 176 GLU A C 1
ATOM 1456 O O . GLU A 1 176 ? 22.855 7.277 2.540 1.00 95.38 176 GLU A O 1
ATOM 1461 N N . LYS A 1 177 ? 23.028 5.903 4.322 1.00 96.12 177 LYS A N 1
ATOM 1462 C CA . LYS A 1 177 ? 23.886 6.757 5.160 1.00 96.12 177 LYS A CA 1
ATOM 1463 C C . LYS A 1 177 ? 23.317 8.172 5.350 1.00 96.12 177 LYS A C 1
ATOM 1465 O O . LYS A 1 177 ? 24.044 9.159 5.283 1.00 96.12 177 LYS A O 1
ATOM 1470 N N . ASN A 1 178 ? 22.004 8.280 5.565 1.00 96.06 178 ASN A N 1
ATOM 1471 C CA . ASN A 1 178 ? 21.323 9.565 5.721 1.00 96.06 178 ASN A CA 1
ATOM 1472 C C . ASN A 1 178 ? 20.189 9.477 6.753 1.00 96.06 178 ASN A C 1
ATOM 1474 O O . ASN A 1 178 ? 19.139 8.891 6.494 1.00 96.06 178 ASN A O 1
ATOM 1478 N N . VAL A 1 179 ? 20.393 10.119 7.907 1.00 96.44 179 VAL A N 1
ATOM 1479 C CA . VAL A 1 179 ? 19.457 10.108 9.044 1.00 96.44 179 VAL A CA 1
ATOM 1480 C C . VAL A 1 179 ? 18.130 10.797 8.719 1.00 96.44 179 VAL A C 1
ATOM 1482 O O . VAL A 1 179 ? 17.095 10.373 9.223 1.00 96.44 179 VAL A O 1
ATOM 1485 N N . LEU A 1 180 ? 18.105 11.795 7.827 1.00 96.75 180 LEU A N 1
ATOM 1486 C CA . LEU A 1 180 ? 16.851 12.456 7.444 1.00 96.75 180 LEU A CA 1
ATOM 1487 C C . LEU A 1 180 ? 15.852 11.464 6.833 1.00 96.75 180 LEU A C 1
ATOM 1489 O O . LEU A 1 180 ? 14.643 11.618 7.012 1.00 96.75 180 LEU A O 1
ATOM 1493 N N . LEU A 1 181 ? 16.342 10.413 6.164 1.00 97.00 181 LEU A N 1
ATOM 1494 C CA . LEU A 1 18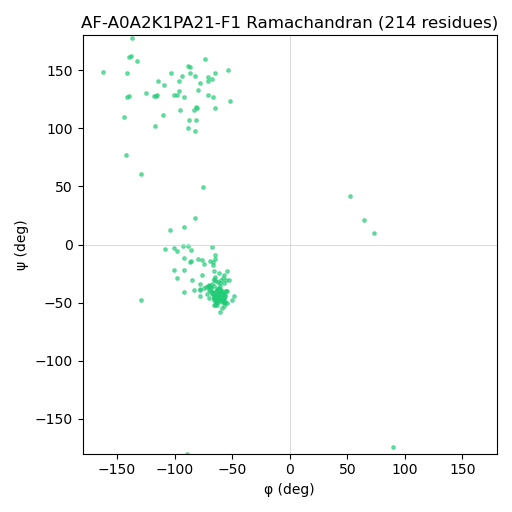1 ? 15.488 9.389 5.563 1.00 97.00 181 LEU A CA 1
ATOM 1495 C C . LEU A 1 181 ? 14.707 8.578 6.596 1.00 97.00 181 LEU A C 1
ATOM 1497 O O . LEU A 1 181 ? 13.661 8.051 6.230 1.00 97.00 181 LEU A O 1
ATOM 1501 N N . LEU A 1 182 ? 15.153 8.510 7.856 1.00 97.50 182 LEU A N 1
ATOM 1502 C CA . LEU A 1 182 ? 14.376 7.899 8.936 1.00 97.50 182 LEU A CA 1
ATOM 1503 C C . LEU A 1 182 ? 13.056 8.658 9.105 1.00 97.50 182 LEU A C 1
ATOM 1505 O O . LEU A 1 182 ? 11.985 8.087 8.922 1.00 97.50 182 LEU A O 1
ATOM 15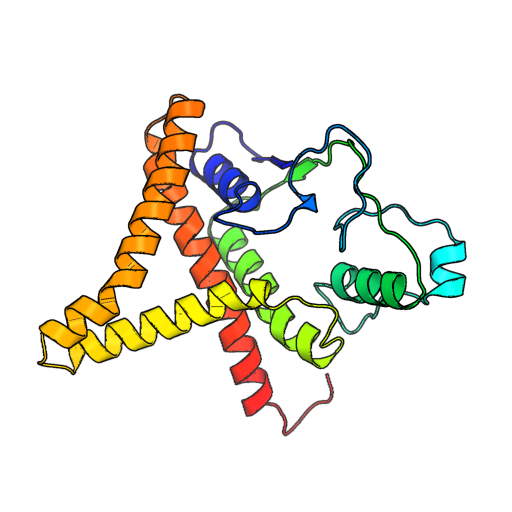09 N N . PHE A 1 183 ? 13.140 9.963 9.365 1.00 97.19 183 PHE A N 1
ATOM 1510 C CA . PHE A 1 183 ? 11.973 10.812 9.607 1.00 97.19 183 PHE A CA 1
ATOM 1511 C C . PHE A 1 183 ? 11.090 10.959 8.365 1.00 97.19 183 PHE A C 1
ATOM 1513 O O . PHE A 1 183 ? 9.867 10.852 8.457 1.00 97.19 183 PHE A O 1
ATOM 1520 N N . CYS A 1 184 ? 11.695 11.140 7.186 1.00 96.75 184 CYS A N 1
ATOM 1521 C CA . CYS A 1 184 ? 10.942 11.199 5.936 1.00 96.75 184 CYS A CA 1
ATOM 1522 C C . CYS A 1 184 ? 10.193 9.879 5.666 1.00 96.75 184 CYS A C 1
ATOM 1524 O O . CYS A 1 184 ? 9.037 9.919 5.248 1.00 96.75 184 CYS A O 1
ATOM 1526 N N . SER A 1 185 ? 10.815 8.717 5.906 1.00 97.25 185 SER A N 1
ATOM 1527 C CA . SER A 1 185 ? 10.193 7.410 5.636 1.00 97.25 185 SER A CA 1
ATOM 1528 C C . SER A 1 185 ? 9.073 7.082 6.616 1.00 97.25 185 SER A C 1
ATOM 1530 O O . SER A 1 185 ? 8.006 6.691 6.143 1.00 97.25 185 SER A O 1
ATOM 1532 N N . LEU A 1 186 ? 9.263 7.353 7.916 1.00 97.50 186 LEU A N 1
ATOM 1533 C CA . LEU A 1 186 ? 8.211 7.233 8.938 1.00 97.50 186 LEU A CA 1
ATOM 1534 C C . LEU A 1 186 ? 6.940 7.969 8.494 1.00 97.50 186 LEU A C 1
ATOM 1536 O O . LEU A 1 186 ? 5.833 7.432 8.484 1.00 97.50 186 LEU A O 1
ATOM 1540 N N . PHE A 1 187 ? 7.106 9.208 8.029 1.00 96.94 187 PHE A N 1
ATOM 1541 C CA . PHE A 1 187 ? 5.977 10.001 7.565 1.00 96.94 187 PHE A CA 1
ATOM 1542 C C . PHE A 1 187 ? 5.388 9.484 6.240 1.00 96.94 187 PHE A C 1
ATOM 1544 O O . PHE A 1 187 ? 4.168 9.454 6.073 1.00 96.94 187 PHE A O 1
ATOM 1551 N N . MET A 1 188 ? 6.221 9.041 5.289 1.00 97.19 188 MET A N 1
ATOM 1552 C CA . MET A 1 188 ? 5.740 8.541 3.993 1.00 97.19 188 MET A CA 1
ATOM 1553 C C . MET A 1 188 ? 4.971 7.222 4.103 1.00 97.19 188 MET A C 1
ATOM 1555 O O . MET A 1 188 ? 3.995 7.050 3.370 1.00 97.19 188 MET A O 1
ATOM 1559 N N . PHE A 1 189 ? 5.375 6.295 4.977 1.00 97.56 189 PHE A N 1
ATOM 1560 C CA . PHE A 1 189 ? 4.623 5.057 5.202 1.00 97.56 189 PHE A CA 1
ATOM 1561 C C . PHE A 1 189 ? 3.261 5.347 5.819 1.00 97.56 189 PHE A C 1
ATOM 1563 O O . PHE A 1 189 ? 2.247 4.885 5.294 1.00 97.56 189 PHE A O 1
ATOM 1570 N N . LEU A 1 190 ? 3.223 6.172 6.868 1.00 97.44 190 LEU A N 1
ATOM 1571 C CA . LEU A 1 190 ? 1.974 6.577 7.504 1.00 97.44 190 LEU A CA 1
ATOM 1572 C C . LEU A 1 190 ? 1.014 7.227 6.502 1.00 97.44 190 LEU A C 1
ATOM 1574 O O . LEU A 1 190 ? -0.145 6.821 6.394 1.00 97.44 190 LEU A O 1
ATOM 1578 N N . LEU A 1 191 ? 1.501 8.190 5.714 1.00 97.88 191 LEU A N 1
ATOM 1579 C CA . LEU A 1 191 ? 0.686 8.844 4.695 1.00 97.88 191 LEU A CA 1
ATOM 1580 C C . LEU A 1 191 ? 0.209 7.883 3.612 1.00 97.88 191 LEU A C 1
ATOM 1582 O O . LEU A 1 191 ? -0.935 8.005 3.176 1.00 97.88 191 LEU A O 1
ATOM 1586 N N . LEU A 1 192 ? 1.045 6.938 3.176 1.00 97.75 192 LEU A N 1
ATOM 1587 C CA . LEU A 1 192 ? 0.649 5.918 2.207 1.00 97.75 192 LEU A CA 1
ATOM 1588 C C . LEU A 1 192 ? -0.529 5.105 2.747 1.00 97.75 192 LEU A C 1
ATOM 1590 O O . LEU A 1 192 ? -1.568 5.049 2.092 1.00 97.75 192 LEU A O 1
ATOM 1594 N N . HIS A 1 193 ? -0.392 4.525 3.942 1.00 97.88 193 HIS A N 1
ATOM 1595 C CA . HIS A 1 193 ? -1.417 3.667 4.539 1.00 97.88 193 HIS A CA 1
ATOM 1596 C C . HIS A 1 193 ? -2.715 4.425 4.828 1.00 97.88 193 HIS A C 1
ATOM 1598 O O . HIS A 1 193 ? -3.790 3.952 4.456 1.00 97.88 193 HIS A O 1
ATOM 1604 N N . ILE A 1 194 ? -2.627 5.620 5.422 1.00 98.31 194 ILE A N 1
ATOM 1605 C CA . ILE A 1 194 ? -3.805 6.431 5.748 1.00 98.31 194 ILE A CA 1
ATOM 1606 C C . ILE A 1 194 ? -4.517 6.892 4.477 1.00 98.31 194 ILE A C 1
ATOM 1608 O O . ILE A 1 194 ? -5.714 6.660 4.338 1.00 98.31 194 ILE A O 1
ATOM 1612 N N . SER A 1 195 ? -3.813 7.514 3.524 1.00 98.56 195 SER A N 1
ATOM 1613 C CA . SER A 1 195 ? -4.469 8.038 2.316 1.00 98.56 195 SER A CA 1
ATOM 1614 C C . SER A 1 195 ? -5.096 6.926 1.475 1.00 98.56 195 SER A C 1
ATOM 1616 O O . SER A 1 195 ? -6.224 7.073 1.010 1.00 98.56 195 SER A O 1
ATOM 1618 N N . TYR A 1 196 ? -4.422 5.782 1.346 1.00 98.25 196 TYR A N 1
ATOM 1619 C CA . TYR A 1 196 ? -4.944 4.609 0.650 1.00 98.25 196 TYR A CA 1
ATOM 1620 C C . TYR A 1 196 ? -6.157 3.993 1.370 1.00 98.25 196 TYR A C 1
ATOM 1622 O O . TYR A 1 196 ? -7.176 3.684 0.741 1.00 98.25 196 TYR A O 1
ATOM 1630 N N . GLY A 1 197 ? -6.086 3.838 2.694 1.00 98.25 197 GLY A N 1
ATOM 1631 C CA . GLY A 1 197 ? -7.196 3.339 3.506 1.00 98.25 197 GLY A CA 1
ATOM 1632 C C . GLY A 1 197 ? -8.419 4.252 3.437 1.00 98.25 197 GLY A C 1
ATOM 1633 O O . GLY A 1 197 ? -9.517 3.777 3.151 1.00 98.25 197 GLY A O 1
ATOM 1634 N N . LEU A 1 198 ? -8.217 5.566 3.582 1.00 98.62 198 LEU A N 1
ATOM 1635 C CA . LEU A 1 198 ? -9.261 6.586 3.451 1.00 98.62 198 LEU A CA 1
ATOM 1636 C C . LEU A 1 198 ? -9.899 6.584 2.062 1.00 98.62 198 LEU A C 1
ATOM 1638 O O . LEU A 1 198 ? -11.115 6.711 1.957 1.00 98.62 198 LEU A O 1
ATOM 1642 N N . GLY A 1 199 ? -9.111 6.390 1.000 1.00 98.38 199 GLY A N 1
ATOM 1643 C CA . GLY A 1 199 ? -9.644 6.234 -0.352 1.00 98.38 199 GLY A CA 1
ATOM 1644 C C . GLY A 1 199 ? -10.628 5.072 -0.443 1.00 98.38 199 GLY A C 1
ATOM 1645 O O . GLY A 1 199 ? -11.751 5.236 -0.922 1.00 98.38 199 GLY A O 1
ATOM 1646 N N . THR A 1 200 ? -10.233 3.907 0.078 1.00 98.19 200 THR A N 1
ATOM 1647 C CA . THR A 1 200 ? -11.094 2.714 0.104 1.00 98.19 200 THR A CA 1
ATO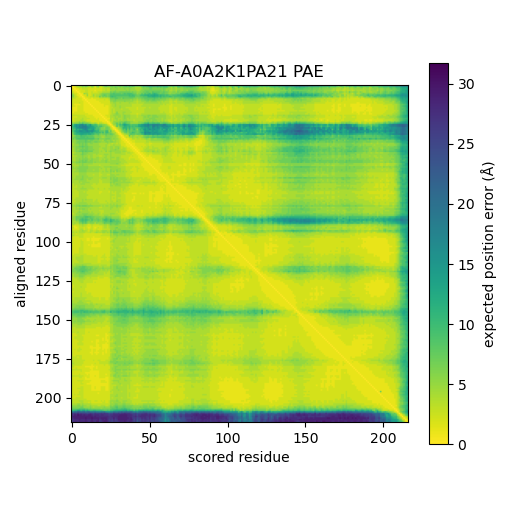M 1648 C C . THR A 1 200 ? -12.351 2.949 0.949 1.00 98.19 200 THR A C 1
ATOM 1650 O O . THR A 1 200 ? -13.455 2.642 0.502 1.00 98.19 200 THR A O 1
ATOM 1653 N N . PHE A 1 201 ? -12.196 3.543 2.137 1.00 98.12 201 PHE A N 1
ATOM 1654 C CA . PHE A 1 201 ? -13.294 3.875 3.050 1.00 98.12 201 PHE A CA 1
ATOM 1655 C C . PHE A 1 201 ? -14.314 4.802 2.380 1.00 98.12 201 PHE A C 1
ATOM 1657 O O . PHE A 1 201 ? -15.513 4.524 2.371 1.00 98.12 201 PHE A O 1
ATOM 1664 N N . TRP A 1 202 ? -13.828 5.859 1.726 1.00 97.94 202 TRP A N 1
ATOM 1665 C CA . TRP A 1 202 ? -14.666 6.810 1.004 1.00 97.94 202 TRP A CA 1
ATOM 1666 C C . TRP A 1 202 ? -15.415 6.168 -0.166 1.00 97.94 202 TRP A C 1
ATOM 1668 O O . TRP A 1 202 ? -16.583 6.471 -0.390 1.00 97.94 202 TRP A O 1
ATOM 1678 N N . SER A 1 203 ? -14.778 5.250 -0.896 1.00 96.62 203 SER A N 1
ATOM 1679 C CA . SER A 1 203 ? -15.422 4.513 -1.992 1.00 96.62 203 SER A CA 1
ATOM 1680 C C . SER A 1 203 ? -16.608 3.667 -1.519 1.00 96.62 203 SER A C 1
ATOM 1682 O O . SER A 1 203 ? -17.650 3.638 -2.179 1.00 96.62 203 SER A O 1
ATOM 1684 N N . ILE A 1 204 ? -16.486 3.038 -0.345 1.00 96.12 204 ILE A N 1
ATOM 1685 C CA . ILE A 1 204 ? -17.573 2.277 0.288 1.00 96.12 204 ILE A CA 1
ATOM 1686 C C . ILE A 1 204 ? -18.725 3.214 0.663 1.00 96.12 204 ILE A C 1
ATOM 1688 O O . ILE A 1 204 ? -19.855 2.982 0.238 1.00 96.12 204 ILE A O 1
ATOM 1692 N N . ILE A 1 205 ? -18.437 4.305 1.383 1.00 95.44 205 ILE A N 1
ATOM 1693 C CA . ILE A 1 205 ? -19.448 5.299 1.779 1.00 95.44 205 ILE A CA 1
ATOM 1694 C C . ILE A 1 205 ? -20.167 5.854 0.551 1.00 95.44 205 ILE A C 1
ATOM 1696 O O . ILE A 1 205 ? -21.395 5.831 0.489 1.00 95.44 205 ILE A O 1
ATOM 1700 N N . LYS A 1 206 ? -19.412 6.299 -0.459 1.00 94.00 206 LYS A N 1
ATOM 1701 C CA . LYS A 1 206 ? -19.976 6.840 -1.697 1.00 94.00 206 LYS A CA 1
ATOM 1702 C C . LYS A 1 206 ? -20.885 5.812 -2.371 1.00 94.00 206 LYS A C 1
ATOM 1704 O O . LYS A 1 206 ? -21.976 6.146 -2.815 1.00 94.00 206 LYS A O 1
ATOM 1709 N N . SER A 1 207 ? -20.488 4.544 -2.414 1.00 89.19 207 SER A N 1
ATOM 1710 C CA . SER A 1 207 ? -21.332 3.510 -3.006 1.00 89.19 207 SER A CA 1
ATOM 1711 C C . SER A 1 207 ? -22.627 3.250 -2.239 1.00 89.19 207 SER A C 1
ATOM 1713 O O . SER A 1 207 ? -23.596 2.848 -2.873 1.00 89.19 207 SER A O 1
ATOM 1715 N N . ILE A 1 208 ? -22.655 3.426 -0.917 1.00 90.12 208 ILE A N 1
ATOM 1716 C CA . ILE A 1 208 ? -23.865 3.254 -0.095 1.00 90.12 208 ILE A CA 1
ATOM 1717 C C . ILE A 1 208 ? -24.786 4.474 -0.227 1.00 90.12 208 ILE A C 1
ATOM 1719 O O . ILE A 1 208 ? -25.999 4.330 -0.313 1.00 90.12 208 ILE A O 1
ATOM 1723 N N . LEU A 1 209 ? -24.218 5.681 -0.281 1.00 84.50 209 LEU A N 1
ATOM 1724 C CA . LEU A 1 209 ? -24.993 6.920 -0.380 1.00 84.50 209 LEU A CA 1
ATOM 1725 C C . LEU A 1 209 ? -25.582 7.142 -1.780 1.00 84.50 209 LEU A C 1
ATOM 1727 O O . LEU A 1 209 ? -26.706 7.617 -1.909 1.00 84.50 209 LEU A O 1
ATOM 1731 N N . PHE A 1 210 ? -24.841 6.785 -2.832 1.00 70.88 210 PHE A N 1
ATOM 1732 C CA . PHE A 1 210 ? -25.209 7.078 -4.222 1.00 70.88 210 PHE A CA 1
ATOM 1733 C C . PHE A 1 210 ? -25.754 5.860 -4.993 1.00 70.88 210 PHE A C 1
ATOM 1735 O O . PHE A 1 210 ? -25.961 5.935 -6.202 1.00 70.88 210 PHE A O 1
ATOM 1742 N N . THR A 1 211 ? -26.080 4.752 -4.312 1.00 56.31 211 THR A N 1
ATOM 1743 C CA . THR A 1 211 ? -26.746 3.573 -4.915 1.00 56.31 211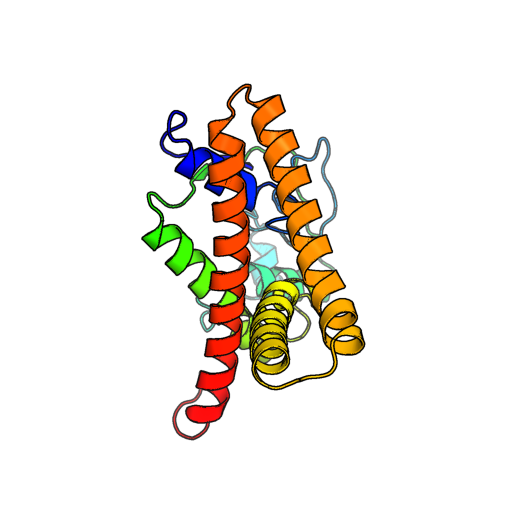 THR A CA 1
ATOM 1744 C C . THR A 1 211 ? -28.190 3.835 -5.366 1.00 56.31 211 THR A C 1
ATOM 1746 O O . THR A 1 211 ? -28.810 2.946 -5.942 1.00 56.31 211 THR A O 1
ATOM 1749 N N . LYS A 1 212 ? -28.728 5.045 -5.155 1.00 45.53 212 LYS A N 1
ATOM 1750 C CA . LYS A 1 212 ? -30.072 5.442 -5.608 1.00 45.53 212 LYS A CA 1
ATOM 1751 C C . LYS A 1 212 ? -30.136 6.125 -6.983 1.00 45.53 212 LYS A C 1
ATOM 1753 O O . LYS A 1 212 ? -31.242 6.444 -7.400 1.00 45.53 212 LYS A O 1
ATOM 1758 N N . GLY A 1 213 ? -29.020 6.352 -7.686 1.00 42.78 213 GLY A N 1
ATOM 1759 C CA . GLY A 1 213 ? -29.038 7.220 -8.877 1.00 42.78 213 GLY A CA 1
ATOM 1760 C C . GLY A 1 213 ? -28.419 6.670 -10.155 1.00 42.78 213 GLY A C 1
ATOM 1761 O O . GLY A 1 213 ? -29.028 6.789 -11.209 1.00 42.78 213 GLY A O 1
ATOM 1762 N N . GLU A 1 214 ? -27.220 6.090 -10.110 1.00 40.50 214 GLU A N 1
ATOM 1763 C CA . GLU A 1 214 ? -26.456 5.891 -11.348 1.00 40.50 214 GLU A CA 1
ATOM 1764 C C . GLU A 1 214 ? -25.712 4.556 -11.353 1.00 40.50 214 GLU A C 1
ATOM 1766 O O . GLU A 1 214 ? -24.974 4.208 -10.426 1.00 40.50 214 GLU A O 1
ATOM 1771 N N . LYS A 1 215 ? -25.941 3.789 -12.425 1.00 37.31 215 LYS A N 1
ATOM 1772 C CA . LYS A 1 215 ? -25.167 2.594 -12.759 1.00 37.31 215 LYS A CA 1
ATOM 1773 C C . LYS A 1 215 ? -23.736 3.040 -13.066 1.00 37.31 215 LYS A C 1
ATOM 1775 O O . LYS A 1 215 ? -23.529 3.810 -13.998 1.00 37.31 215 LYS A O 1
ATOM 1780 N N . VAL A 1 216 ? -22.788 2.562 -12.260 1.00 45.03 216 VAL A N 1
ATOM 1781 C CA . VAL A 1 216 ? -21.340 2.637 -12.533 1.00 45.03 216 VAL A CA 1
ATOM 1782 C C . VAL A 1 216 ? -20.999 1.850 -13.793 1.00 45.03 216 VAL A C 1
ATOM 1784 O O . VAL A 1 216 ? -21.515 0.713 -13.927 1.00 45.03 216 VAL A O 1
#

Radius of gyration: 19.38 Å; Cα contacts (8 Å, |Δi|>4): 278; chains: 1; bounding box: 54×38×61 Å

Sequence (216 aa):
MATPVNAKSCLQKSMAFSYSSPFGTAARHRYQVKEPLEVDTVAYACYRRKVFDTVGYFNERLLRNQDIEFNYRMRKKGLKIFLLPITNNYYVPHGLGDFIKKNFSNGFWNYITLKISPHGISFRHFIPLIFVVYLICLFLVLVLSKNTVFNIILAIPFFIYLLLDTLFSLKYAIKEKNVLLLFCSLFMFLLLHISYGLGTFWSIIKSILFTKGEKV

Organism: NCBI:txid1434326

Mean predicted aligned error: 4.92 Å

Foldseek 3Di:
DEDEPDPVDLQSVLLSLLVQDCLNPVDPLSDADPAKDWDQFHDDDDDDPVLCVQQNDFDPVQPPCSRLQSSNSCVVSVHIDIRGNDDDYHYGDPDDVVLLVVLLQLLLRLVVCCVVPVPSDDPVLQVLLVVQVLVVVLVVCVVPPPPPVVNVVSCVVVVVSLVVQQVSQVVVCVVVVHPSSSVSNSVSSVSSSNSSSNSNVVNVVCCVVCVPDDDD

pLDDT: mean 91.59, std 10.65, range [37.31, 98.62]

InterPro domains:
  IPR029044 Nucleotide-diphospho-sugar transferases [G3DSA:3.90.550.10] (7-96)
  IPR029044 Nucleotide-diphospho-sugar transferases [SSF53448] (45-175)

Solvent-accessible surface area (backbone atoms only — not comparable to full-atom values): 11894 Å² total; per-residue (Å²): 70,47,33,40,82,47,79,86,38,50,60,34,42,18,50,12,44,28,61,53,29,71,88,56,35,84,55,70,70,44,54,89,47,90,52,75,37,82,45,80,57,60,91,84,77,88,78,61,72,66,52,39,78,73,66,47,79,73,57,80,90,40,91,55,65,35,52,43,43,45,35,34,52,34,44,76,71,74,46,85,45,69,48,59,60,67,88,54,89,39,71,45,58,95,47,70,67,52,43,39,53,49,30,16,52,56,21,26,36,47,50,57,41,38,74,78,32,59,84,34,57,62,73,75,78,47,50,33,31,53,50,42,53,48,52,53,53,50,52,53,44,64,74,71,53,86,52,62,68,61,49,51,61,68,44,47,65,56,53,53,49,52,51,51,43,48,52,56,16,44,55,49,13,61,75,70,74,36,71,67,31,26,62,37,21,44,51,39,40,50,46,45,38,46,29,19,6,48,17,26,50,49,36,49,53,49,52,68,73,48,68,86,78,67,90,128

Secondary structure (DSSP, 8-state):
-EE-SSTT-HHHHHHHHHHHSTTT---GGGSPPSS-EE-S--SS----HHHHHHH----TT-SS-HHHHHHHHHHHTT---EE-S----EEPPSSHHHHHHHHHHHHHHHHHHHHH-TTTS-GGGGHHHHHHHHHHHHHHHHHH---HHHHHHHHHHHHHHHHHHHHHHHHHHHHTT-THHHHHHHHHHHHHHHHHHHHHHHHHHHHHHSTTT---